Protein AF-0000000085182063 (afdb_homodimer)

pLDDT: mean 90.06, std 9.28, range [55.28, 98.06]

Nearest PDB structures (foldseek):
  7fby-assembly1_A  TM=8.925E-01  e=6.463E-13  Pyrococcus horikoshii OT3
  2zny-assembly2_C  TM=9.114E-01  e=1.861E-12  Pyrococcus horikoshii
  2dbb-assembly1_B  TM=8.633E-01  e=1.748E-11  Pyrococcus horikoshii OT3
  8q90-assembly1_B  TM=9.028E-01  e=7.780E-11  Haloferax mediterranei
  2cfx-assembly1_C  TM=8.831E-01  e=3.924E-11  Bacillus subtilis

Structure (mmCIF, N/CA/C/O backbone):
data_AF-0000000085182063-model_v1
#
loop_
_entity.id
_entity.type
_entity.pdbx_description
1 polymer 'Lrp/AsnC family transcriptional regulator'
#
loop_
_atom_site.group_PDB
_atom_site.id
_atom_site.type_symbol
_atom_site.label_atom_id
_atom_site.label_alt_id
_atom_site.label_comp_id
_atom_site.label_asym_id
_atom_site.label_entity_id
_atom_site.label_seq_id
_atom_site.pdbx_PDB_ins_code
_atom_site.Cartn_x
_atom_site.Cartn_y
_atom_site.Cartn_z
_atom_site.occupancy
_atom_site.B_iso_or_equiv
_atom_site.auth_seq_id
_atom_site.auth_comp_id
_atom_site.auth_asym_id
_atom_site.auth_atom_id
_atom_site.pdbx_PDB_model_num
ATOM 1 N N . MET A 1 1 ? 15.57 16.016 -7.172 1 74 1 MET A N 1
ATOM 2 C CA . MET A 1 1 ? 15.344 16.062 -5.73 1 74 1 MET A CA 1
ATOM 3 C C . MET A 1 1 ? 16.656 15.984 -4.969 1 74 1 MET A C 1
ATOM 5 O O . MET A 1 1 ? 17.469 15.086 -5.203 1 74 1 MET A O 1
ATOM 9 N N . ASP A 1 2 ? 16.906 17.047 -4.277 1 84 2 ASP A N 1
ATOM 10 C CA . ASP A 1 2 ? 18.156 17.094 -3.543 1 84 2 ASP A CA 1
ATOM 11 C C . ASP A 1 2 ? 17.969 16.656 -2.094 1 84 2 ASP A C 1
ATOM 13 O O . ASP A 1 2 ? 16.922 16.125 -1.731 1 84 2 ASP A O 1
ATOM 17 N N . ASP A 1 3 ? 19.078 16.812 -1.261 1 86.25 3 ASP A N 1
ATOM 18 C CA . ASP A 1 3 ? 19.094 16.312 0.112 1 86.25 3 ASP A CA 1
ATOM 19 C C . ASP A 1 3 ? 18.047 17.016 0.964 1 86.25 3 ASP A C 1
ATOM 21 O O . ASP A 1 3 ? 17.406 16.391 1.819 1 86.25 3 ASP A O 1
ATOM 25 N N . LEU A 1 4 ? 17.953 18.25 0.655 1 91 4 LEU A N 1
ATOM 26 C CA . LEU A 1 4 ? 16.969 19 1.425 1 91 4 LEU A CA 1
ATOM 27 C C . LEU A 1 4 ? 15.547 18.5 1.128 1 91 4 LEU A C 1
ATOM 29 O O . LEU A 1 4 ? 14.742 18.328 2.045 1 91 4 LEU A O 1
ATOM 33 N N . ASP A 1 5 ? 15.297 18.375 -0.181 1 88.81 5 ASP A N 1
ATOM 34 C CA . ASP A 1 5 ? 14 17.828 -0.57 1 88.81 5 ASP A CA 1
ATOM 35 C C . ASP A 1 5 ? 13.727 16.5 0.135 1 88.81 5 ASP A C 1
ATOM 37 O O . ASP A 1 5 ? 12.633 16.297 0.658 1 88.81 5 ASP A O 1
ATOM 41 N N . ARG A 1 6 ? 14.719 15.656 0.18 1 82.62 6 ARG A N 1
ATOM 42 C CA . ARG A 1 6 ? 14.57 14.352 0.809 1 82.62 6 ARG A CA 1
ATOM 43 C C . ARG A 1 6 ? 14.32 14.492 2.307 1 82.62 6 ARG A C 1
ATOM 45 O O . ARG A 1 6 ? 13.523 13.75 2.881 1 82.62 6 ARG A O 1
ATOM 52 N N . SER A 1 7 ? 15.008 15.344 2.869 1 87.5 7 SER A N 1
ATOM 53 C CA . SER A 1 7 ? 14.836 15.578 4.297 1 87.5 7 SER A CA 1
ATOM 54 C C . SER A 1 7 ? 13.438 16.094 4.605 1 87.5 7 SER A C 1
ATOM 56 O O . SER A 1 7 ? 12.805 15.656 5.57 1 87.5 7 SER A O 1
ATOM 58 N N . ILE A 1 8 ? 12.977 17.031 3.814 1 90.69 8 ILE A N 1
ATOM 59 C CA . ILE A 1 8 ? 11.641 17.578 3.98 1 90.69 8 ILE A CA 1
ATOM 60 C C . ILE A 1 8 ? 10.609 16.453 3.889 1 90.69 8 ILE A C 1
ATOM 62 O O . ILE A 1 8 ? 9.727 16.344 4.746 1 90.69 8 ILE A O 1
ATOM 66 N N . LEU A 1 9 ? 10.797 15.648 2.939 1 85.62 9 LEU A N 1
ATOM 67 C CA . LEU A 1 9 ? 9.859 14.547 2.736 1 85.62 9 LEU A CA 1
ATOM 68 C C . LEU A 1 9 ? 9.922 13.562 3.9 1 85.62 9 LEU A C 1
ATOM 70 O O . LEU A 1 9 ? 8.898 12.977 4.281 1 85.62 9 LEU A O 1
ATOM 74 N N . GLY A 1 10 ? 11.133 13.32 4.398 1 81.94 10 GLY A N 1
ATOM 75 C CA . GLY A 1 10 ? 11.273 12.469 5.566 1 81.94 10 GLY A CA 1
ATOM 76 C C . GLY A 1 10 ? 10.492 12.961 6.766 1 81.94 10 GLY A C 1
ATOM 77 O O . GLY A 1 10 ? 9.773 12.188 7.402 1 81.94 10 GLY A O 1
ATOM 78 N N . PHE A 1 11 ? 10.562 14.203 7.031 1 86.06 11 PHE A N 1
ATOM 79 C CA . PHE A 1 11 ? 9.836 14.797 8.148 1 86.06 11 PHE A CA 1
ATOM 80 C C . PHE A 1 11 ? 8.336 14.734 7.914 1 86.06 11 PHE A C 1
ATOM 82 O O . PHE A 1 11 ? 7.574 14.367 8.812 1 86.06 11 PHE A O 1
ATOM 89 N N . LEU A 1 12 ? 7.914 15.078 6.703 1 86.94 12 LEU A N 1
ATOM 90 C CA . LEU A 1 12 ? 6.492 15.055 6.387 1 86.94 12 LEU A CA 1
ATOM 91 C C . LEU A 1 12 ? 5.949 13.625 6.418 1 86.94 12 LEU A C 1
ATOM 93 O O . LEU A 1 12 ? 4.781 13.406 6.75 1 86.94 12 LEU A O 1
ATOM 97 N N . GLY A 1 13 ? 6.777 12.695 6.047 1 83.19 13 GLY A N 1
ATOM 98 C CA . GLY A 1 13 ? 6.41 11.289 6.137 1 83.19 13 GLY A CA 1
ATOM 99 C C . GLY A 1 13 ? 6.145 10.836 7.559 1 83.19 13 GLY A C 1
ATOM 100 O O . GLY A 1 13 ? 5.266 10 7.793 1 83.19 13 GLY A O 1
ATOM 101 N N . SER A 1 14 ? 6.848 11.43 8.477 1 80.81 14 SER A N 1
ATOM 102 C CA . SER A 1 14 ? 6.68 11.117 9.891 1 80.81 14 SER A CA 1
ATOM 103 C C . SER A 1 14 ? 5.508 11.891 10.492 1 80.81 14 SER A C 1
ATOM 105 O O . SER A 1 14 ? 4.75 11.352 11.305 1 80.81 14 SER A O 1
ATOM 107 N N . ASP A 1 15 ? 5.418 13.117 10.07 1 86.5 15 ASP A N 1
ATOM 108 C CA . ASP A 1 15 ? 4.32 13.977 10.5 1 86.5 15 ASP A CA 1
ATOM 109 C C . ASP A 1 15 ? 3.99 15.016 9.43 1 86.5 15 ASP A C 1
ATOM 111 O O . ASP A 1 15 ? 4.652 16.047 9.336 1 86.5 15 ASP A O 1
ATOM 115 N N . ALA A 1 16 ? 2.908 14.742 8.797 1 88 16 ALA A N 1
ATOM 116 C CA . ALA A 1 16 ? 2.518 15.625 7.703 1 88 16 ALA A CA 1
ATOM 117 C C . ALA A 1 16 ? 2.014 16.969 8.242 1 88 16 ALA A C 1
ATOM 119 O O . ALA A 1 16 ? 1.866 17.922 7.48 1 88 16 ALA A O 1
ATOM 120 N N . ARG A 1 17 ? 1.792 17.094 9.5 1 87.81 17 ARG A N 1
ATOM 121 C CA . ARG A 1 17 ? 1.219 18.312 10.07 1 87.81 17 ARG A CA 1
ATOM 122 C C . ARG A 1 17 ? 2.309 19.234 10.617 1 87.81 17 ARG A C 1
ATOM 124 O O . ARG A 1 17 ? 2.018 20.312 11.133 1 87.81 17 ARG A O 1
ATOM 131 N N . VAL A 1 18 ? 3.545 18.828 10.492 1 89.5 18 VAL A N 1
ATOM 132 C CA . VAL A 1 18 ? 4.645 19.672 10.938 1 89.5 18 VAL A CA 1
ATOM 133 C C . VAL A 1 18 ? 4.602 21.016 10.203 1 89.5 18 VAL A C 1
ATOM 135 O O . VAL A 1 18 ? 4.359 21.047 8.992 1 89.5 18 VAL A O 1
ATOM 138 N N . SER A 1 19 ? 4.805 22.078 10.922 1 92.06 19 SER A N 1
ATOM 139 C CA . SER A 1 19 ? 4.727 23.406 10.336 1 92.06 19 SER A CA 1
ATOM 140 C C . SER A 1 19 ? 5.996 23.75 9.562 1 92.06 19 SER A C 1
ATOM 142 O O . SER A 1 19 ? 7.055 23.172 9.805 1 92.06 19 SER A O 1
ATOM 144 N N . VAL A 1 20 ? 5.848 24.703 8.695 1 94.31 20 VAL A N 1
ATOM 145 C CA . VAL A 1 20 ? 6.992 25.234 7.961 1 94.31 20 VAL A CA 1
ATOM 146 C C . VAL A 1 20 ? 8.039 25.766 8.945 1 94.31 20 VAL A C 1
ATOM 148 O O . VAL A 1 20 ? 9.234 25.547 8.758 1 94.31 20 VAL A O 1
ATOM 151 N N . ALA A 1 21 ? 7.551 26.438 9.969 1 95.75 21 ALA A N 1
ATOM 152 C CA . ALA A 1 21 ? 8.445 26.984 10.984 1 95.75 21 ALA A CA 1
ATOM 153 C C . ALA A 1 21 ? 9.258 25.891 11.664 1 95.75 21 ALA A C 1
ATOM 155 O O . ALA A 1 21 ? 10.469 26.031 11.852 1 95.75 21 ALA A O 1
ATOM 156 N N . THR A 1 22 ? 8.656 24.844 12.062 1 95.25 22 THR A N 1
ATOM 157 C CA . THR A 1 22 ? 9.32 23.734 12.727 1 95.25 22 THR A CA 1
ATOM 158 C C . THR A 1 22 ? 10.312 23.062 11.789 1 95.25 22 THR A C 1
ATOM 160 O O . THR A 1 22 ? 11.43 22.734 12.195 1 95.25 22 THR A O 1
ATOM 163 N N . LEU A 1 23 ? 9.891 22.797 10.523 1 94.31 23 LEU A N 1
ATOM 164 C CA . LEU A 1 23 ? 10.789 22.203 9.539 1 94.31 23 LEU A CA 1
ATOM 165 C C . LEU A 1 23 ? 12.039 23.062 9.352 1 94.31 23 LEU A C 1
ATOM 167 O O . LEU A 1 23 ? 13.148 22.531 9.305 1 94.31 23 LEU A O 1
ATOM 171 N N . ALA A 1 24 ? 11.789 24.344 9.219 1 96.19 24 ALA A N 1
ATOM 172 C CA . ALA A 1 24 ? 12.898 25.281 9.055 1 96.19 24 ALA A CA 1
ATOM 173 C C . ALA A 1 24 ? 13.883 25.172 10.211 1 96.19 24 ALA A C 1
ATOM 175 O O . ALA A 1 24 ? 15.102 25.109 9.992 1 96.19 24 ALA A O 1
ATOM 176 N N . ARG A 1 25 ? 13.391 25.188 11.391 1 96.25 25 ARG A N 1
ATOM 177 C CA . ARG A 1 25 ? 14.219 25.094 12.586 1 96.25 25 ARG A CA 1
ATOM 178 C C . ARG A 1 25 ? 14.992 23.781 12.625 1 96.25 25 ARG A C 1
ATOM 180 O O . ARG A 1 25 ? 16.203 23.766 12.875 1 96.25 25 ARG A O 1
ATOM 187 N N . ARG A 1 26 ? 14.344 22.688 12.336 1 92.56 26 ARG A N 1
ATOM 188 C CA . ARG A 1 26 ? 14.93 21.359 12.445 1 92.56 26 ARG A CA 1
ATOM 189 C C . ARG A 1 26 ? 15.992 21.141 11.375 1 92.56 26 ARG A C 1
ATOM 191 O O . ARG A 1 26 ? 16.984 20.453 11.609 1 92.56 26 ARG A O 1
ATOM 198 N N . LEU A 1 27 ? 15.773 21.688 10.211 1 94.44 27 LEU A N 1
ATOM 199 C CA . LEU A 1 27 ? 16.672 21.453 9.078 1 94.44 27 LEU A CA 1
ATOM 200 C C . LEU A 1 27 ? 17.688 22.578 8.938 1 94.44 27 LEU A C 1
ATOM 202 O O . LEU A 1 27 ? 18.562 22.531 8.07 1 94.44 27 LEU A O 1
ATOM 206 N N . LYS A 1 28 ? 17.5 23.531 9.789 1 96.19 28 LYS A N 1
ATOM 207 C CA . LYS A 1 28 ? 18.422 24.656 9.836 1 96.19 28 LYS A CA 1
ATOM 208 C C . LYS A 1 28 ? 18.484 25.391 8.5 1 96.19 28 LYS A C 1
ATOM 210 O O . LYS A 1 28 ? 19.562 25.625 7.961 1 96.19 28 LYS A O 1
ATOM 215 N N . VAL A 1 29 ? 17.391 25.703 7.988 1 95.88 29 VAL A N 1
ATOM 216 C CA . VAL A 1 29 ? 17.219 26.469 6.758 1 95.88 29 VAL A CA 1
ATOM 217 C C . VAL A 1 29 ? 16.141 27.531 6.957 1 95.88 29 VAL A C 1
ATOM 219 O O . VAL A 1 29 ? 15.336 27.438 7.887 1 95.88 29 VAL A O 1
ATOM 222 N N . ALA A 1 30 ? 16.219 28.578 6.148 1 97 30 ALA A N 1
ATOM 223 C CA . ALA A 1 30 ? 15.25 29.672 6.258 1 97 30 ALA A CA 1
ATOM 224 C C . ALA A 1 30 ? 13.836 29.172 5.965 1 97 30 ALA A C 1
ATOM 226 O O . ALA A 1 30 ? 13.641 28.281 5.137 1 97 30 ALA A O 1
ATOM 227 N N . ARG A 1 31 ? 12.867 29.812 6.684 1 96.5 31 ARG A N 1
ATOM 228 C CA . ARG A 1 31 ? 11.461 29.484 6.465 1 96.5 31 ARG A CA 1
ATOM 229 C C . ARG A 1 31 ? 11.086 29.656 5 1 96.5 31 ARG A C 1
ATOM 231 O O . ARG A 1 31 ? 10.344 28.844 4.441 1 96.5 31 ARG A O 1
ATOM 238 N N . SER A 1 32 ? 11.617 30.688 4.445 1 96.88 32 SER A N 1
ATOM 239 C CA . SER A 1 32 ? 11.289 30.969 3.051 1 96.88 32 SER A CA 1
ATOM 240 C C . SER A 1 32 ? 11.805 29.875 2.127 1 96.88 32 SER A C 1
ATOM 242 O O . SER A 1 32 ? 11.172 29.562 1.119 1 96.88 32 SER A O 1
ATOM 244 N N . THR A 1 33 ? 12.906 29.375 2.434 1 96.31 33 THR A N 1
ATOM 245 C CA . THR A 1 33 ? 13.477 28.281 1.658 1 96.31 33 THR A CA 1
ATOM 246 C C . THR A 1 33 ? 12.586 27.047 1.729 1 96.31 33 THR A C 1
ATOM 248 O O . THR A 1 33 ? 12.305 26.422 0.707 1 96.31 33 THR A O 1
ATOM 251 N N . ILE A 1 34 ? 12.164 26.672 2.959 1 95.62 34 ILE A N 1
ATOM 252 C CA . ILE A 1 34 ? 11.273 25.531 3.146 1 95.62 34 ILE A CA 1
ATOM 253 C C . ILE A 1 34 ? 9.984 25.75 2.363 1 95.62 34 ILE A C 1
ATOM 255 O O . ILE A 1 34 ? 9.5 24.844 1.688 1 95.62 34 ILE A O 1
ATOM 259 N N . GLN A 1 35 ? 9.477 26.938 2.498 1 96 35 GLN A N 1
ATOM 260 C CA . GLN A 1 35 ? 8.227 27.25 1.805 1 96 35 GLN A CA 1
ATOM 261 C C . GLN A 1 35 ? 8.383 27.078 0.297 1 96 35 GLN A C 1
ATOM 263 O O . GLN A 1 35 ? 7.523 26.469 -0.35 1 96 35 GLN A O 1
ATOM 268 N N . ALA A 1 36 ? 9.398 27.594 -0.214 1 96.25 36 ALA A N 1
ATOM 269 C CA . ALA A 1 36 ? 9.648 27.5 -1.649 1 96.25 36 ALA A CA 1
ATOM 270 C C . ALA A 1 36 ? 9.805 26.047 -2.078 1 96.25 36 ALA A C 1
ATOM 272 O O . ALA A 1 36 ? 9.273 25.625 -3.113 1 96.25 36 ALA A O 1
ATOM 273 N N . ARG A 1 37 ? 10.539 25.344 -1.268 1 95.44 37 ARG A N 1
ATOM 274 C CA . ARG A 1 37 ? 10.758 23.938 -1.591 1 95.44 37 ARG A CA 1
ATOM 275 C C . ARG A 1 37 ? 9.453 23.141 -1.531 1 95.44 37 ARG A C 1
ATOM 277 O O . ARG A 1 37 ? 9.188 22.312 -2.395 1 95.44 37 ARG A O 1
ATOM 284 N N . LEU A 1 38 ? 8.703 23.359 -0.505 1 93.62 38 LEU A N 1
ATOM 285 C CA . LEU A 1 38 ? 7.422 22.688 -0.357 1 93.62 38 LEU A CA 1
ATOM 286 C C . LEU A 1 38 ? 6.508 22.984 -1.544 1 93.62 38 LEU A C 1
ATOM 288 O O . LEU A 1 38 ? 5.898 22.078 -2.107 1 93.62 38 LEU A O 1
ATOM 292 N N . GLU A 1 39 ? 6.457 24.266 -1.856 1 94.81 39 GLU A N 1
ATOM 293 C CA . GLU A 1 39 ? 5.637 24.672 -2.994 1 94.81 39 GLU A CA 1
ATOM 294 C C . GLU A 1 39 ? 6.086 23.969 -4.273 1 94.81 39 GLU A C 1
ATOM 296 O O . GLU A 1 39 ? 5.258 23.516 -5.059 1 94.81 39 GLU A O 1
ATOM 301 N N . ARG A 1 40 ? 7.285 23.922 -4.477 1 94 40 ARG A N 1
ATOM 302 C CA . ARG A 1 40 ? 7.828 23.266 -5.66 1 94 40 ARG A CA 1
ATOM 303 C C . ARG A 1 40 ? 7.492 21.781 -5.66 1 94 40 ARG A C 1
ATOM 305 O O . ARG A 1 40 ? 7.074 21.234 -6.68 1 94 40 ARG A O 1
ATOM 312 N N . LEU A 1 41 ? 7.719 21.141 -4.527 1 91.31 41 LEU A N 1
ATOM 313 C CA . LEU A 1 41 ? 7.438 19.719 -4.406 1 91.31 41 LEU A CA 1
ATOM 314 C C . LEU A 1 41 ? 5.965 19.438 -4.672 1 91.31 41 LEU A C 1
ATOM 316 O O . LEU A 1 41 ? 5.621 18.391 -5.246 1 91.31 41 LEU A O 1
ATOM 320 N N . GLU A 1 42 ? 5.133 20.328 -4.297 1 90.88 42 GLU A N 1
ATOM 321 C CA . GLU A 1 42 ? 3.699 20.188 -4.52 1 90.88 42 GLU A CA 1
ATOM 322 C C . GLU A 1 42 ? 3.336 20.453 -5.977 1 90.88 42 GLU A C 1
ATOM 324 O O . GLU A 1 42 ? 2.605 19.672 -6.594 1 90.88 42 GLU A O 1
ATOM 329 N N . THR A 1 43 ? 3.951 21.5 -6.484 1 91.81 43 THR A N 1
ATOM 330 C CA . THR A 1 43 ? 3.59 21.906 -7.836 1 91.81 43 THR A CA 1
ATOM 331 C C . THR A 1 43 ? 4.156 20.938 -8.867 1 91.81 43 THR A C 1
ATOM 333 O O . THR A 1 43 ? 3.561 20.734 -9.922 1 91.81 43 THR A O 1
ATOM 336 N N . THR A 1 44 ? 5.277 20.375 -8.547 1 87.19 44 THR A N 1
ATOM 337 C CA . THR A 1 44 ? 5.891 19.438 -9.477 1 87.19 44 THR A CA 1
ATOM 338 C C . THR A 1 44 ? 5.277 18.047 -9.328 1 87.19 44 THR A C 1
ATOM 340 O O . THR A 1 44 ? 5.621 17.125 -10.07 1 87.19 44 THR A O 1
ATOM 343 N N . GLY A 1 45 ? 4.457 17.922 -8.328 1 84.94 45 GLY A N 1
ATOM 344 C CA . GLY A 1 45 ? 3.727 16.672 -8.18 1 84.94 45 GLY A CA 1
ATOM 345 C C . GLY A 1 45 ? 4.469 15.633 -7.359 1 84.94 45 GLY A C 1
ATOM 346 O O . GLY A 1 45 ? 4.027 14.484 -7.246 1 84.94 45 GLY A O 1
ATOM 347 N N . VAL A 1 46 ? 5.652 15.992 -6.855 1 81.88 46 VAL A N 1
ATOM 348 C CA . VAL A 1 46 ? 6.359 15.086 -5.949 1 81.88 46 VAL A CA 1
ATOM 349 C C . VAL A 1 46 ? 5.492 14.805 -4.727 1 81.88 46 VAL A C 1
ATOM 351 O O . VAL A 1 46 ? 5.395 13.656 -4.281 1 81.88 46 VAL A O 1
ATOM 354 N N . ILE A 1 47 ? 4.961 15.836 -4.23 1 85.31 47 ILE A N 1
ATOM 355 C CA . ILE A 1 47 ? 3.941 15.719 -3.195 1 85.31 47 ILE A CA 1
ATOM 356 C C . ILE A 1 47 ? 2.553 15.781 -3.828 1 85.31 47 ILE A C 1
ATOM 358 O O . ILE A 1 47 ? 2.174 16.812 -4.398 1 85.31 47 ILE A O 1
ATOM 362 N N . ALA A 1 48 ? 1.85 14.734 -3.773 1 84.44 48 ALA A N 1
ATOM 363 C CA . ALA A 1 48 ? 0.492 14.695 -4.312 1 84.44 48 ALA A CA 1
ATOM 364 C C . ALA A 1 48 ? -0.511 15.258 -3.305 1 84.44 48 ALA A C 1
ATOM 366 O O . ALA A 1 48 ? -1.612 15.664 -3.678 1 84.44 48 ALA A O 1
ATOM 367 N N . GLY A 1 49 ? -0.18 15.156 -2.029 1 86.06 49 GLY A N 1
ATOM 368 C CA . GLY A 1 49 ? -1.035 15.656 -0.964 1 86.06 49 GLY A CA 1
ATOM 369 C C . GLY A 1 49 ? -0.61 15.18 0.413 1 86.06 49 GLY A C 1
ATOM 370 O O . GLY A 1 49 ? 0.5 14.672 0.586 1 86.06 49 GLY A O 1
ATOM 371 N N . TYR A 1 50 ? -1.438 15.477 1.374 1 87 50 TYR A N 1
ATOM 372 C CA . TYR A 1 50 ? -1.269 15.078 2.768 1 87 50 TYR A CA 1
ATOM 373 C C . TYR A 1 50 ? -2.439 14.227 3.236 1 87 50 TYR A C 1
ATOM 375 O O . TYR A 1 50 ? -3.594 14.508 2.904 1 87 50 TYR A O 1
ATOM 383 N N . THR A 1 51 ? -2.092 13.172 3.893 1 86.06 51 THR A N 1
ATOM 384 C CA . THR A 1 51 ? -3.154 12.234 4.238 1 86.06 51 THR A CA 1
ATOM 385 C C . THR A 1 51 ? -2.947 11.68 5.645 1 86.06 51 THR A C 1
ATOM 387 O O . THR A 1 51 ? -1.95 11.984 6.301 1 86.06 51 THR A O 1
ATOM 390 N N . VAL A 1 52 ? -4.031 11 6.121 1 84.62 52 VAL A N 1
ATOM 391 C CA . VAL A 1 52 ? -4.012 10.375 7.441 1 84.62 52 VAL A CA 1
ATOM 392 C C . VAL A 1 52 ? -3.498 8.945 7.332 1 84.62 52 VAL A C 1
ATOM 394 O O . VAL A 1 52 ? -3.814 8.234 6.371 1 84.62 52 VAL A O 1
ATOM 397 N N . LYS A 1 53 ? -2.57 8.547 8.203 1 79.62 53 LYS A N 1
ATOM 398 C CA . LYS A 1 53 ? -2.182 7.152 8.391 1 79.62 53 LYS A CA 1
ATOM 399 C C . LYS A 1 53 ? -3.111 6.449 9.367 1 79.62 53 LYS A C 1
ATOM 401 O O . LYS A 1 53 ? -3.166 6.805 10.547 1 79.62 53 LYS A O 1
ATOM 406 N N . LEU A 1 54 ? -3.869 5.539 8.742 1 74.94 54 LEU A N 1
ATOM 407 C CA . LEU A 1 54 ? -4.777 4.809 9.625 1 74.94 54 LEU A CA 1
ATOM 408 C C . LEU A 1 54 ? -4.031 3.723 10.391 1 74.94 54 LEU A C 1
ATOM 410 O O . LEU A 1 54 ? -3.127 3.084 9.852 1 74.94 54 LEU A O 1
ATOM 414 N N . GLY A 1 55 ? -4.375 3.686 11.641 1 72.12 55 GLY A N 1
ATOM 415 C CA . GLY A 1 55 ? -3.803 2.629 12.461 1 72.12 55 GLY A CA 1
ATOM 416 C C . GLY A 1 55 ? -4.254 1.241 12.039 1 72.12 55 GLY A C 1
ATOM 417 O O . GLY A 1 55 ? -5.18 1.098 11.242 1 72.12 55 GLY A O 1
ATOM 418 N N . GLU A 1 56 ? -3.48 0.336 12.508 1 63.12 56 GLU A N 1
ATOM 419 C CA . GLU A 1 56 ? -3.742 -1.061 12.172 1 63.12 56 GLU A CA 1
ATOM 420 C C . GLU A 1 56 ? -5.203 -1.425 12.43 1 63.12 56 GLU A C 1
ATOM 422 O O . GLU A 1 56 ? -5.824 -2.123 11.633 1 63.12 56 GLU A O 1
ATOM 427 N N . ALA A 1 57 ? -5.633 -0.876 13.539 1 58.66 57 ALA A N 1
ATOM 428 C CA . ALA A 1 57 ? -6.996 -1.226 13.938 1 58.66 57 ALA A CA 1
ATOM 429 C C . ALA A 1 57 ? -8.008 -0.685 12.93 1 58.66 57 ALA A C 1
ATOM 431 O O . ALA A 1 57 ? -9 -1.354 12.617 1 58.66 57 ALA A O 1
ATOM 432 N N . ALA A 1 58 ? -7.797 0.479 12.477 1 58.44 58 ALA A N 1
ATOM 433 C CA . ALA A 1 58 ? -8.703 1.087 11.5 1 58.44 58 ALA A CA 1
ATOM 434 C C . ALA A 1 58 ? -8.547 0.446 10.125 1 58.44 58 ALA A C 1
ATOM 436 O O . ALA A 1 58 ? -9.508 0.361 9.359 1 58.44 58 ALA A O 1
ATOM 437 N N . ARG A 1 59 ? -7.254 0.165 9.828 1 59.09 59 ARG A N 1
ATOM 438 C CA . ARG A 1 59 ? -6.984 -0.609 8.625 1 59.09 59 ARG A CA 1
ATOM 439 C C . ARG A 1 59 ? -7.582 -2.01 8.727 1 59.09 59 ARG A C 1
ATOM 441 O O . ARG A 1 59 ? -7.965 -2.604 7.719 1 59.09 59 ARG A O 1
ATOM 448 N N . GLN A 1 60 ? -7.578 -2.418 9.969 1 57.66 60 GLN A N 1
ATOM 449 C CA . GLN A 1 60 ? -8.039 -3.764 10.297 1 57.66 60 GLN A CA 1
ATOM 450 C C . GLN A 1 60 ? -9.547 -3.889 10.102 1 57.66 60 GLN A C 1
ATOM 452 O O . GLN A 1 60 ? -10.102 -4.988 10.195 1 57.66 60 GLN A O 1
ATOM 457 N N . ALA A 1 61 ? -10.133 -2.672 9.672 1 66.88 61 ALA A N 1
ATOM 458 C CA . ALA A 1 61 ? -11.578 -2.83 9.539 1 66.88 61 ALA A CA 1
ATOM 459 C C . ALA A 1 61 ? -11.945 -3.451 8.195 1 66.88 61 ALA A C 1
ATOM 461 O O . ALA A 1 61 ? -13.086 -3.861 7.98 1 66.88 61 ALA A O 1
ATOM 462 N N . ARG A 1 62 ? -10.961 -3.605 7.387 1 80.12 62 ARG A N 1
ATOM 463 C CA . ARG A 1 62 ? -11.25 -4.227 6.098 1 80.12 62 ARG A CA 1
ATOM 464 C C . ARG A 1 62 ? -10.422 -5.492 5.898 1 80.12 62 ARG A C 1
ATOM 466 O O . ARG A 1 62 ? -9.305 -5.594 6.402 1 80.12 62 ARG A O 1
ATOM 473 N N . ILE A 1 63 ? -11.039 -6.41 5.215 1 87.75 63 ILE A N 1
ATOM 474 C CA . ILE A 1 63 ? -10.336 -7.609 4.773 1 87.75 63 ILE A CA 1
ATOM 475 C C . ILE A 1 63 ? -9.648 -7.344 3.438 1 87.75 63 ILE A C 1
ATOM 477 O O . ILE A 1 63 ? -10.273 -6.84 2.5 1 87.75 63 IL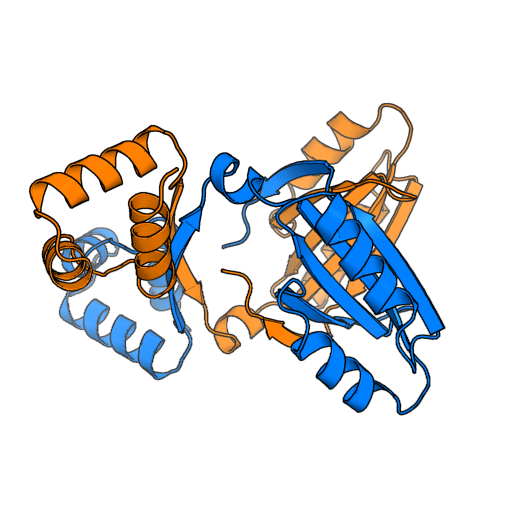E A O 1
ATOM 481 N N . ARG A 1 64 ? -8.336 -7.633 3.43 1 92.38 64 ARG A N 1
ATOM 482 C CA . ARG A 1 64 ? -7.574 -7.352 2.217 1 92.38 64 ARG A CA 1
ATOM 483 C C . ARG A 1 64 ? -7.051 -8.641 1.586 1 92.38 64 ARG A C 1
ATOM 485 O O . ARG A 1 64 ? -6.812 -9.625 2.285 1 92.38 64 ARG A O 1
ATOM 492 N N . ALA A 1 65 ? -6.906 -8.562 0.251 1 95.88 65 ALA A N 1
ATOM 493 C CA . ALA A 1 65 ? -6.332 -9.656 -0.523 1 95.88 65 ALA A CA 1
ATOM 494 C C . ALA A 1 65 ? -5.512 -9.133 -1.697 1 95.88 65 ALA A C 1
ATOM 496 O O . ALA A 1 65 ? -5.797 -8.055 -2.229 1 95.88 65 ALA A O 1
ATOM 497 N N . THR A 1 66 ? -4.461 -9.852 -1.986 1 97.19 66 THR A N 1
ATOM 498 C CA . THR A 1 66 ? -3.76 -9.695 -3.258 1 97.19 66 THR A CA 1
ATOM 499 C C . THR A 1 66 ? -4.258 -10.711 -4.277 1 97.19 66 THR A C 1
ATOM 501 O O . THR A 1 66 ? -4.371 -11.906 -3.969 1 97.19 66 THR A O 1
ATOM 504 N N . VAL A 1 67 ? -4.57 -10.242 -5.473 1 97.81 67 VAL A N 1
ATOM 505 C CA . VAL A 1 67 ? -5.066 -11.141 -6.516 1 97.81 67 VAL A CA 1
ATOM 506 C C . VAL A 1 67 ? -4.086 -11.164 -7.684 1 97.81 67 VAL A C 1
ATOM 508 O O . VAL A 1 67 ? -3.721 -10.117 -8.219 1 97.81 67 VAL A O 1
ATOM 511 N N . LEU A 1 68 ? -3.592 -12.359 -8.023 1 97.56 68 LEU A N 1
ATOM 512 C CA . LEU A 1 68 ? -2.781 -12.617 -9.211 1 97.56 68 LEU A CA 1
ATOM 513 C C . LEU A 1 68 ? -3.66 -12.984 -10.398 1 97.56 68 LEU A C 1
ATOM 515 O O . LEU A 1 68 ? -4.34 -14.016 -10.383 1 97.56 68 LEU A O 1
ATOM 519 N N . LEU A 1 69 ? -3.594 -12.164 -11.445 1 97.88 69 LEU A N 1
ATOM 520 C CA . LEU A 1 69 ? -4.535 -12.328 -12.547 1 97.88 69 LEU A CA 1
ATOM 521 C C . LEU A 1 69 ? -3.799 -12.57 -13.859 1 97.88 69 LEU A C 1
ATOM 523 O O . LEU A 1 69 ? -2.861 -11.844 -14.195 1 97.88 69 LEU A O 1
ATOM 527 N N . THR A 1 70 ? -4.133 -13.641 -14.5 1 98 70 THR A N 1
ATOM 528 C CA . THR A 1 70 ? -3.725 -13.875 -15.883 1 98 70 THR A CA 1
ATOM 529 C C . THR A 1 70 ? -4.883 -13.617 -16.844 1 98 70 THR A C 1
ATOM 531 O O . THR A 1 70 ? -6.016 -14.031 -16.578 1 98 70 THR A O 1
ATOM 534 N N . ILE A 1 71 ? -4.582 -12.898 -17.891 1 97.44 71 ILE A N 1
ATOM 535 C CA . ILE A 1 71 ? -5.66 -12.5 -18.797 1 97.44 71 ILE A CA 1
ATOM 536 C C . ILE A 1 71 ? -5.34 -12.953 -20.219 1 97.44 71 ILE A C 1
ATOM 538 O O . ILE A 1 71 ? -4.195 -13.312 -20.516 1 97.44 71 ILE A O 1
ATOM 542 N N . GLU A 1 72 ? -6.387 -12.977 -21.016 1 96.94 72 GLU A N 1
ATOM 543 C CA . GLU A 1 72 ? -6.23 -13.289 -22.438 1 96.94 72 GLU A CA 1
ATOM 544 C C . GLU A 1 72 ? -5.453 -12.195 -23.156 1 96.94 72 GLU A C 1
ATOM 546 O O . GLU A 1 72 ? -5.516 -11.023 -22.781 1 96.94 72 GLU A O 1
ATOM 551 N N . PRO A 1 73 ? -4.812 -12.711 -24.266 1 91.38 73 PRO A N 1
ATOM 552 C CA . PRO A 1 73 ? -4.145 -11.688 -25.062 1 91.38 73 PRO A CA 1
ATOM 553 C C . PRO A 1 73 ? -5.102 -10.602 -25.562 1 91.38 73 PRO A C 1
ATOM 555 O O . PRO A 1 73 ? -6.254 -10.898 -25.891 1 91.38 73 PRO A O 1
ATOM 558 N N . ARG A 1 74 ? -4.863 -9.383 -25.516 1 91.25 74 ARG A N 1
ATOM 559 C CA . ARG A 1 74 ? -5.586 -8.227 -26.047 1 91.25 74 ARG A CA 1
ATOM 560 C C . ARG A 1 74 ? -6.77 -7.871 -25.141 1 91.25 74 ARG A C 1
ATOM 562 O O . ARG A 1 74 ? -7.625 -7.07 -25.531 1 91.25 74 ARG A O 1
ATOM 569 N N . ALA A 1 75 ? -6.855 -8.516 -24.016 1 95.5 75 ALA A N 1
ATOM 570 C CA . ALA A 1 75 ? -8 -8.25 -23.141 1 95.5 75 ALA A CA 1
ATOM 571 C C . ALA A 1 75 ? -7.664 -7.18 -22.109 1 95.5 75 ALA A C 1
ATOM 573 O O . ALA A 1 75 ? -8.508 -6.816 -21.281 1 95.5 75 ALA A O 1
ATOM 574 N N . GLN A 1 76 ? -6.516 -6.711 -22.094 1 95.69 76 GLN A N 1
ATOM 575 C CA . GLN A 1 76 ? -6.016 -5.871 -21.016 1 95.69 76 GLN A CA 1
ATOM 576 C C . GLN A 1 76 ? -6.918 -4.66 -20.797 1 95.69 76 GLN A C 1
ATOM 578 O O . GLN A 1 76 ? -7.348 -4.395 -19.672 1 95.69 76 GLN A O 1
ATOM 583 N N . ALA A 1 77 ? -7.219 -3.975 -21.859 1 95.5 77 ALA A N 1
ATOM 584 C CA . ALA A 1 77 ? -7.996 -2.744 -21.75 1 95.5 77 ALA A CA 1
ATOM 585 C C . ALA A 1 77 ? -9.383 -3.027 -21.188 1 95.5 77 ALA A C 1
ATOM 587 O O . ALA A 1 77 ? -9.852 -2.32 -20.281 1 95.5 77 ALA A O 1
ATOM 588 N N . ASN A 1 78 ? -10.008 -4.016 -21.672 1 96.44 78 ASN A N 1
ATOM 589 C CA . ASN A 1 78 ? -11.352 -4.375 -21.234 1 96.44 78 ASN A CA 1
ATOM 590 C C . ASN A 1 78 ? -11.352 -4.832 -19.781 1 96.44 78 ASN A C 1
ATOM 592 O O . ASN A 1 78 ? -12.219 -4.426 -19 1 96.44 78 ASN A O 1
ATOM 596 N N . VAL A 1 79 ? -10.453 -5.633 -19.422 1 97.5 79 VAL A N 1
ATOM 597 C CA . VAL A 1 79 ? -10.352 -6.137 -18.062 1 97.5 79 VAL A CA 1
ATOM 598 C C . VAL A 1 79 ? -10.078 -4.98 -17.0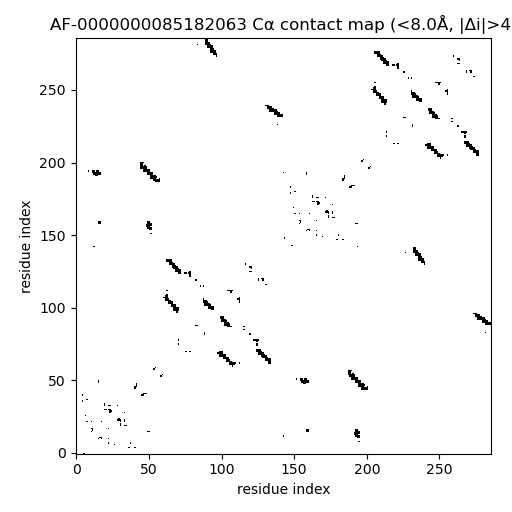94 1 97.5 79 VAL A C 1
ATOM 600 O O . VAL A 1 79 ? -10.711 -4.879 -16.047 1 97.5 79 VAL A O 1
ATOM 603 N N . LEU A 1 80 ? -9.18 -4.102 -17.484 1 96.62 80 LEU A N 1
ATOM 604 C CA . LEU A 1 80 ? -8.836 -2.963 -16.641 1 96.62 80 LEU A CA 1
ATOM 605 C C . LEU A 1 80 ? -10.055 -2.072 -16.422 1 96.62 80 LEU A C 1
ATOM 607 O O . LEU A 1 80 ? -10.281 -1.601 -15.305 1 96.62 80 LEU A O 1
ATOM 611 N N . SER A 1 81 ? -10.797 -1.845 -17.453 1 96.19 81 SER A N 1
ATOM 612 C CA . SER A 1 81 ? -11.992 -1.022 -17.344 1 96.19 81 SER A CA 1
ATOM 613 C C . SER A 1 81 ? -12.992 -1.625 -16.359 1 96.19 81 SER A C 1
ATOM 615 O O . SER A 1 81 ? -13.586 -0.907 -15.555 1 96.19 81 SER A O 1
ATOM 617 N N . ARG A 1 82 ? -13.203 -2.869 -16.422 1 96.12 82 ARG A N 1
ATOM 618 C CA . ARG A 1 82 ? -14.141 -3.555 -15.531 1 96.12 82 ARG A CA 1
ATOM 619 C C . ARG A 1 82 ? -13.625 -3.555 -14.094 1 96.12 82 ARG A C 1
ATOM 621 O O . ARG A 1 82 ? -14.406 -3.412 -13.156 1 96.12 82 ARG A O 1
ATOM 628 N N . LEU A 1 83 ? -12.312 -3.74 -13.938 1 96.38 83 LEU A N 1
ATOM 629 C CA . LEU A 1 83 ? -11.719 -3.695 -12.609 1 96.38 83 LEU A CA 1
ATOM 630 C C . LEU A 1 83 ? -11.898 -2.316 -11.984 1 96.38 83 LEU A C 1
ATOM 632 O O . LEU A 1 83 ? -12.148 -2.205 -10.781 1 96.38 83 LEU A O 1
ATOM 636 N N . LYS A 1 84 ? -11.789 -1.322 -12.82 1 92 84 LYS A N 1
ATOM 637 C CA . LYS A 1 84 ? -11.938 0.051 -12.344 1 92 84 LYS A CA 1
ATOM 638 C C . LYS A 1 84 ? -13.352 0.301 -11.82 1 92 84 LYS A C 1
ATOM 640 O O . LYS A 1 84 ? -13.555 1.141 -10.945 1 92 84 LYS A O 1
ATOM 645 N N . ALA A 1 85 ? -14.258 -0.435 -12.258 1 91.38 85 ALA A N 1
ATOM 646 C CA . ALA A 1 85 ? -15.664 -0.263 -11.883 1 91.38 85 ALA A CA 1
ATOM 647 C C . ALA A 1 85 ? -15.969 -0.96 -10.555 1 91.38 85 ALA A C 1
ATOM 649 O O . ALA A 1 85 ? -17.047 -0.772 -9.984 1 91.38 85 ALA A O 1
ATOM 650 N N . ILE A 1 86 ? -15.102 -1.766 -10.062 1 92.94 86 ILE A N 1
ATOM 651 C CA . ILE A 1 86 ? -15.258 -2.459 -8.789 1 92.94 86 ILE A CA 1
ATOM 652 C C . ILE A 1 86 ? -14.609 -1.64 -7.672 1 92.94 86 ILE A C 1
ATOM 654 O O . ILE A 1 86 ? -13.383 -1.599 -7.555 1 92.94 86 ILE A O 1
ATOM 658 N N . PRO A 1 87 ? -15.352 -1.087 -6.812 1 89.38 87 PRO A N 1
ATOM 659 C CA . PRO A 1 87 ? -14.812 -0.175 -5.805 1 89.38 87 PRO A CA 1
ATOM 660 C C . PRO A 1 87 ? -13.836 -0.862 -4.852 1 89.38 87 PRO A C 1
ATOM 662 O O . PRO A 1 87 ? -12.922 -0.22 -4.328 1 89.38 87 PRO A O 1
ATOM 665 N N . GLU A 1 88 ? -13.984 -2.1 -4.676 1 90.5 88 GLU A N 1
ATOM 666 C CA . GLU A 1 88 ? -13.148 -2.842 -3.734 1 90.5 88 GLU A CA 1
ATOM 667 C C . GLU A 1 88 ? -11.742 -3.051 -4.289 1 90.5 88 GLU A C 1
ATOM 669 O O . GLU A 1 88 ? -10.82 -3.383 -3.543 1 90.5 88 GLU A O 1
ATOM 674 N N . VAL A 1 89 ? -11.617 -2.934 -5.625 1 94.44 89 VAL A N 1
ATOM 675 C CA . VAL A 1 89 ? -10.281 -2.986 -6.207 1 94.44 89 VAL A CA 1
ATOM 676 C C . VAL A 1 89 ? -9.57 -1.651 -5.992 1 94.44 89 VAL A C 1
ATOM 678 O O . VAL A 1 89 ? -9.914 -0.65 -6.625 1 94.44 89 VAL A O 1
ATOM 681 N N . GLU A 1 90 ? -8.492 -1.701 -5.195 1 88.81 90 GLU A N 1
ATOM 682 C CA . GLU A 1 90 ? -7.871 -0.449 -4.77 1 88.81 90 GLU A CA 1
ATOM 683 C C . GLU A 1 90 ? -6.688 -0.092 -5.66 1 88.81 90 GLU A C 1
ATOM 685 O O . GLU A 1 90 ? -6.375 1.086 -5.852 1 88.81 90 GLU A O 1
ATOM 690 N N . ARG A 1 91 ? -6.012 -1.118 -6.121 1 92.56 91 ARG A N 1
ATOM 691 C CA . ARG A 1 91 ? -4.789 -0.904 -6.891 1 92.56 91 ARG A CA 1
ATOM 692 C C . ARG A 1 91 ? -4.582 -2.02 -7.91 1 92.56 91 ARG A C 1
ATOM 694 O O . ARG A 1 91 ? -4.859 -3.188 -7.625 1 92.56 91 ARG A O 1
ATOM 701 N N . VAL A 1 92 ? -4.113 -1.648 -9.094 1 94.88 92 VAL A N 1
ATOM 702 C CA . VAL A 1 92 ? -3.76 -2.607 -10.133 1 94.88 92 VAL A CA 1
ATOM 703 C C . VAL A 1 92 ? -2.377 -2.281 -10.695 1 94.88 92 VAL A C 1
ATOM 705 O O . VAL A 1 92 ? -2.123 -1.15 -11.117 1 94.88 92 VAL A O 1
ATOM 708 N N . HIS A 1 93 ? -1.554 -3.273 -10.664 1 95.12 93 HIS A N 1
ATOM 709 C CA . HIS A 1 93 ? -0.246 -3.199 -11.305 1 95.12 93 HIS A CA 1
ATOM 710 C C . HIS A 1 93 ? -0.139 -4.199 -12.453 1 95.12 93 HIS A C 1
ATOM 712 O O . HIS A 1 93 ? -0.67 -5.309 -12.367 1 95.12 93 HIS A O 1
ATOM 718 N N . THR A 1 94 ? 0.592 -3.752 -13.508 1 95.62 94 THR A N 1
ATOM 719 C CA . THR A 1 94 ? 1.155 -4.754 -14.406 1 95.62 94 THR A CA 1
ATOM 720 C C . THR A 1 94 ? 2.48 -5.281 -13.867 1 95.62 94 THR A C 1
ATOM 722 O O . THR A 1 94 ? 3.203 -4.566 -13.172 1 95.62 94 THR A O 1
ATOM 725 N N . THR A 1 95 ? 2.74 -6.457 -14.133 1 95.19 95 THR A N 1
ATOM 726 C CA . THR A 1 95 ? 3.922 -7.07 -13.539 1 95.19 95 THR A CA 1
ATOM 727 C C . THR A 1 95 ? 4.785 -7.738 -14.609 1 95.19 95 THR A C 1
ATOM 729 O O . THR A 1 95 ? 4.316 -7.992 -15.719 1 95.19 95 THR A O 1
ATOM 732 N N . SER A 1 96 ? 6.07 -7.875 -14.047 1 87.5 96 SER A N 1
ATOM 733 C CA . SER A 1 96 ? 6.953 -8.781 -14.773 1 87.5 96 SER A CA 1
ATOM 734 C C . SER A 1 96 ? 6.781 -10.219 -14.305 1 87.5 96 SER A C 1
ATOM 736 O O . SER A 1 96 ? 6.367 -10.469 -13.172 1 87.5 96 SER A O 1
ATOM 738 N N . GLY A 1 97 ? 6.57 -11.125 -15.141 1 83.19 97 GLY A N 1
ATOM 739 C CA . GLY A 1 97 ? 6.461 -12.508 -14.703 1 83.19 97 GLY A CA 1
ATOM 740 C C . GLY A 1 97 ? 5.32 -13.258 -15.367 1 83.19 97 GLY A C 1
ATOM 741 O O . GLY A 1 97 ? 4.941 -12.945 -16.5 1 83.19 97 GLY A O 1
ATOM 742 N N . ARG A 1 98 ? 4.758 -14.18 -14.414 1 90.06 98 ARG A N 1
ATOM 743 C CA . ARG A 1 98 ? 3.811 -15.125 -15 1 90.06 98 ARG A CA 1
ATOM 744 C C . ARG A 1 98 ? 2.4 -14.547 -15.023 1 90.06 98 ARG A C 1
ATOM 746 O O . ARG A 1 98 ? 1.515 -15.086 -15.688 1 90.06 98 ARG A O 1
ATOM 753 N N . VAL A 1 99 ? 2.164 -13.516 -14.18 1 95.06 99 VAL A N 1
ATOM 754 C CA . VAL A 1 99 ? 0.82 -12.953 -14.141 1 95.06 99 VAL A CA 1
ATOM 755 C C . VAL A 1 99 ? 0.818 -11.578 -14.82 1 95.06 99 VAL A C 1
ATOM 757 O O . VAL A 1 99 ? 1.848 -10.906 -14.859 1 95.06 99 VAL A O 1
ATOM 760 N N . ASP A 1 100 ? -0.342 -11.203 -15.305 1 96.25 100 ASP A N 1
ATOM 761 C CA . ASP A 1 100 ? -0.485 -9.961 -16.047 1 96.25 100 ASP A CA 1
ATOM 762 C C . ASP A 1 100 ? -0.799 -8.789 -15.117 1 96.25 100 ASP A C 1
ATOM 764 O O . ASP A 1 100 ? -0.269 -7.691 -15.289 1 96.25 100 ASP A O 1
ATOM 768 N N . PHE A 1 101 ? -1.704 -9.031 -14.203 1 97.56 101 PHE A N 1
ATOM 769 C CA . PHE A 1 101 ? -2.105 -8 -13.258 1 97.56 101 PHE A CA 1
ATOM 770 C C . PHE A 1 101 ? -1.935 -8.484 -11.82 1 97.56 101 PHE A C 1
ATOM 772 O O . PHE A 1 101 ? -2.236 -9.633 -11.508 1 97.56 101 PHE A O 1
ATOM 779 N N . LEU A 1 102 ? -1.494 -7.598 -11.016 1 97.88 102 LEU A N 1
ATOM 780 C CA . LEU A 1 102 ? -1.527 -7.734 -9.562 1 97.88 102 LEU A CA 1
ATOM 781 C C . LEU A 1 102 ? -2.502 -6.738 -8.945 1 97.88 102 LEU A C 1
ATOM 783 O O . LEU A 1 102 ? -2.336 -5.527 -9.094 1 97.88 102 LEU A O 1
ATOM 787 N N . LEU A 1 103 ? -3.527 -7.246 -8.281 1 97.88 103 LEU A N 1
ATOM 788 C CA . LEU A 1 103 ? -4.566 -6.402 -7.699 1 97.88 103 LEU A CA 1
ATOM 789 C C . LEU A 1 103 ? -4.441 -6.359 -6.18 1 97.88 103 LEU A C 1
ATOM 791 O O . LEU A 1 103 ? -4.184 -7.383 -5.543 1 97.88 103 LEU A O 1
ATOM 795 N N . GLN A 1 104 ? -4.613 -5.254 -5.66 1 96.19 104 GLN A N 1
ATOM 796 C CA . GLN A 1 104 ? -4.953 -5.121 -4.246 1 96.19 104 GLN A CA 1
ATOM 797 C C . GLN A 1 104 ? -6.445 -4.875 -4.059 1 96.19 104 GLN A C 1
ATOM 799 O O . GLN A 1 104 ? -7.004 -3.932 -4.625 1 96.19 104 GLN A O 1
ATOM 804 N N . VAL A 1 105 ? -7.105 -5.75 -3.25 1 95.44 105 VAL A N 1
ATOM 805 C CA . VAL A 1 105 ? -8.539 -5.691 -3.012 1 95.44 105 VAL A CA 1
ATOM 806 C C . VAL A 1 105 ? -8.812 -5.52 -1.519 1 95.44 105 VAL A C 1
ATOM 808 O O . VAL A 1 105 ? -8.164 -6.164 -0.687 1 95.44 105 VAL A O 1
ATOM 811 N N . ALA A 1 106 ? -9.742 -4.699 -1.167 1 92.06 106 ALA A N 1
ATOM 812 C CA . ALA A 1 106 ? -10.164 -4.496 0.216 1 92.06 106 ALA A CA 1
ATOM 813 C C . ALA A 1 106 ? -11.688 -4.469 0.323 1 92.06 106 ALA A C 1
ATOM 815 O O . ALA A 1 106 ? -12.359 -3.816 -0.477 1 92.06 106 ALA A O 1
ATOM 816 N N . ALA A 1 107 ? -12.203 -5.246 1.267 1 90 107 ALA A N 1
ATOM 817 C CA . ALA A 1 107 ? -13.648 -5.344 1.475 1 90 107 ALA A CA 1
ATOM 818 C C . ALA A 1 107 ? -14 -5.258 2.957 1 90 107 ALA A C 1
ATOM 820 O O . ALA A 1 107 ? -13.188 -5.621 3.814 1 90 107 ALA A O 1
ATOM 821 N N . PRO A 1 108 ? -15.18 -4.859 3.277 1 84.06 108 PRO A N 1
ATOM 822 C CA . PRO A 1 108 ? -15.57 -4.676 4.676 1 84.06 108 PRO A CA 1
ATOM 823 C C . PRO A 1 108 ? -15.945 -5.988 5.363 1 84.06 108 PRO A C 1
ATOM 825 O O . PRO A 1 108 ? -16.109 -6.023 6.586 1 84.06 108 PRO A O 1
ATOM 828 N N . SER A 1 109 ? -16.156 -7.059 4.582 1 87.94 109 SER A N 1
ATOM 829 C CA . SER A 1 109 ? -16.5 -8.367 5.125 1 87.94 109 SER A CA 1
ATOM 830 C C . SER A 1 109 ? -16.047 -9.492 4.211 1 87.94 109 SER A C 1
ATOM 832 O O . SER A 1 109 ? -15.727 -9.258 3.043 1 87.94 109 SER A O 1
ATOM 834 N N . THR A 1 110 ? -16 -10.648 4.887 1 92.56 110 THR A N 1
ATOM 835 C CA . THR A 1 110 ? -15.594 -11.805 4.105 1 92.56 110 THR A CA 1
ATOM 836 C C . THR A 1 110 ? -16.609 -12.102 2.998 1 92.56 110 THR A C 1
ATOM 838 O O . THR A 1 110 ? -16.234 -12.539 1.908 1 92.56 110 THR A O 1
ATOM 841 N N . THR A 1 111 ? -17.812 -11.82 3.289 1 94.75 111 THR A N 1
ATOM 842 C CA . THR A 1 111 ? -18.859 -12.047 2.303 1 94.75 111 THR A CA 1
ATOM 843 C C . THR A 1 111 ? -18.672 -11.141 1.093 1 94.75 111 THR A C 1
ATOM 845 O O . THR A 1 111 ? -18.719 -11.594 -0.05 1 94.75 111 THR A O 1
ATOM 848 N N . VAL A 1 112 ? -18.469 -9.938 1.358 1 92.25 112 VAL A N 1
ATOM 849 C CA . VAL A 1 112 ? -18.281 -8.984 0.272 1 92.25 112 VAL A CA 1
ATOM 850 C C . VAL A 1 112 ? -17.016 -9.344 -0.507 1 92.25 112 VAL A C 1
ATOM 852 O O . VAL A 1 112 ? -17.016 -9.328 -1.74 1 92.25 112 VAL A O 1
ATOM 855 N N . LEU A 1 113 ? -15.945 -9.68 0.201 1 95.44 113 LEU A N 1
ATOM 856 C CA . LEU A 1 113 ? -14.703 -10.062 -0.455 1 95.44 113 LEU A CA 1
ATOM 857 C C . LEU A 1 113 ? -14.914 -11.266 -1.365 1 95.44 113 LEU A C 1
ATOM 859 O O . LEU A 1 113 ? -14.461 -11.273 -2.51 1 95.44 113 LEU A O 1
ATOM 863 N N . ASP A 1 114 ? -15.617 -12.25 -0.786 1 96.25 114 ASP A N 1
ATOM 864 C CA . ASP A 1 114 ? -15.906 -13.445 -1.567 1 96.25 114 ASP A CA 1
ATOM 865 C C . ASP A 1 114 ? -16.625 -13.094 -2.863 1 96.25 114 ASP A C 1
ATOM 867 O O . ASP A 1 114 ? -16.281 -13.602 -3.932 1 96.25 114 ASP A O 1
ATOM 871 N N . GLY A 1 115 ? -17.594 -12.25 -2.818 1 97.19 115 GLY A N 1
ATOM 872 C CA . GLY A 1 115 ? -18.312 -11.797 -3.994 1 97.19 115 GLY A CA 1
ATOM 873 C C . GLY A 1 115 ? -17.438 -11.094 -5.008 1 97.19 115 GLY A C 1
ATOM 874 O O . GLY A 1 115 ? -17.547 -11.336 -6.211 1 97.19 115 GLY A O 1
ATOM 875 N N . VAL A 1 116 ? -16.578 -10.258 -4.547 1 97.12 116 VAL A N 1
ATOM 876 C CA . VAL A 1 116 ? -15.672 -9.508 -5.406 1 97.12 116 VAL A CA 1
ATOM 877 C C . VAL A 1 116 ? -14.711 -10.469 -6.113 1 97.12 116 VAL A C 1
ATOM 879 O O . VAL A 1 116 ? -14.484 -10.352 -7.316 1 97.12 116 VAL A O 1
ATOM 882 N N . LEU A 1 117 ? -14.156 -11.414 -5.344 1 97.5 117 LEU A N 1
ATOM 883 C CA . LEU A 1 117 ? -13.219 -12.375 -5.914 1 97.5 117 LEU A CA 1
ATOM 884 C C . LEU A 1 117 ? -13.898 -13.242 -6.969 1 97.5 117 LEU A C 1
ATOM 886 O O . LEU A 1 117 ? -13.297 -13.555 -8 1 97.5 117 LEU A O 1
ATOM 890 N N . ASP A 1 118 ? -15.109 -13.625 -6.691 1 97.38 118 ASP A N 1
ATOM 891 C CA . ASP A 1 118 ? -15.883 -14.375 -7.68 1 97.38 118 ASP A CA 1
ATOM 892 C C . ASP A 1 118 ? -16.078 -13.555 -8.953 1 97.38 118 ASP A C 1
ATOM 894 O O . ASP A 1 118 ? -15.914 -14.062 -10.062 1 97.38 118 ASP A O 1
ATOM 898 N N . GLN A 1 119 ? -16.438 -12.359 -8.781 1 97.5 119 GLN A N 1
ATOM 899 C CA . GLN A 1 119 ? -16.656 -11.453 -9.906 1 97.5 119 GLN A CA 1
ATOM 900 C C . GLN A 1 119 ? -15.391 -11.336 -10.758 1 97.5 119 GLN A C 1
ATOM 902 O O . GLN A 1 119 ? -15.461 -11.391 -11.984 1 97.5 119 GLN A O 1
ATOM 907 N N . ILE A 1 120 ? -14.289 -11.18 -10.133 1 97.88 120 ILE A N 1
ATOM 908 C CA . ILE A 1 120 ? -13.016 -11.047 -10.828 1 97.88 120 ILE A CA 1
ATOM 909 C C . ILE A 1 120 ? -12.688 -12.344 -11.555 1 97.88 120 ILE A C 1
ATOM 911 O O . ILE A 1 120 ? -12.305 -12.328 -12.734 1 97.88 120 ILE A O 1
ATOM 915 N N . GLY A 1 121 ? -12.844 -13.445 -10.859 1 97.31 121 GLY A N 1
ATOM 916 C CA . GLY A 1 121 ? -12.516 -14.742 -11.438 1 97.31 121 GLY A CA 1
ATOM 917 C C . GLY A 1 121 ? -13.375 -15.094 -12.641 1 97.31 121 GLY A C 1
ATOM 918 O O . GLY A 1 121 ? -12.922 -15.797 -13.539 1 97.31 121 GLY A O 1
ATOM 919 N N . GLU A 1 122 ? -14.539 -14.57 -12.672 1 97.12 122 GLU A N 1
ATOM 920 C CA . GLU A 1 122 ? -15.484 -14.93 -13.727 1 97.12 122 GLU A CA 1
ATOM 921 C C . GLU A 1 122 ? -15.5 -13.875 -14.828 1 97.12 122 GLU A C 1
ATOM 923 O O . GLU A 1 122 ? -16.219 -14.016 -15.812 1 97.12 122 GLU A O 1
ATOM 928 N N . MET A 1 123 ? -14.734 -12.969 -14.695 1 97.19 123 MET A N 1
ATOM 929 C CA . MET A 1 123 ? -14.727 -11.852 -15.633 1 97.19 123 MET A CA 1
ATOM 930 C C . MET A 1 123 ? -14.25 -12.297 -17.016 1 97.19 123 MET A C 1
ATOM 932 O O . MET A 1 123 ? -13.281 -13.039 -17.125 1 97.19 123 MET A O 1
ATOM 936 N N . THR A 1 124 ? -14.953 -11.836 -18.078 1 97 124 THR A N 1
ATOM 937 C CA . THR A 1 124 ? -14.539 -12.133 -19.438 1 97 124 THR A CA 1
ATOM 938 C C . THR A 1 124 ? -13.109 -11.641 -19.688 1 97 124 THR A C 1
ATOM 940 O O . THR A 1 124 ? -12.766 -10.508 -19.344 1 97 124 THR A O 1
ATOM 943 N N . GLY A 1 125 ? -12.305 -12.523 -20.281 1 97.56 125 GLY A N 1
ATOM 944 C CA . GLY A 1 125 ? -10.93 -12.148 -20.594 1 97.56 125 GLY A CA 1
ATOM 945 C C . GLY A 1 125 ? -9.945 -12.617 -19.531 1 97.56 125 GLY A C 1
ATOM 946 O O . GLY A 1 125 ? -8.727 -12.562 -19.75 1 97.56 125 GLY A O 1
ATOM 947 N N . VAL A 1 126 ? -10.469 -13.039 -18.406 1 97.75 126 VAL A N 1
ATOM 948 C CA . VAL A 1 126 ? -9.617 -13.586 -17.359 1 97.75 126 VAL A CA 1
ATOM 949 C C . VAL A 1 126 ? -9.367 -15.07 -17.609 1 97.75 126 VAL A C 1
ATOM 951 O O . VAL A 1 126 ? -10.312 -15.844 -17.781 1 97.75 126 VAL A O 1
ATOM 954 N N . LYS A 1 127 ? -8.102 -15.43 -17.609 1 97.62 127 LYS A N 1
ATOM 955 C CA . LYS A 1 127 ? -7.695 -16.812 -17.812 1 97.62 127 LYS A CA 1
ATOM 956 C C . LYS A 1 127 ? -7.496 -17.531 -16.469 1 97.62 127 LYS A C 1
ATOM 958 O O . LYS A 1 127 ? -7.777 -18.719 -16.359 1 97.62 127 LYS A O 1
ATOM 963 N N . GLY A 1 128 ? -6.992 -16.844 -15.539 1 97.19 128 GLY A N 1
ATOM 964 C CA . GLY A 1 128 ? -6.719 -17.406 -14.227 1 97.19 128 GLY A CA 1
ATOM 965 C C . GLY A 1 128 ? -6.645 -16.359 -13.133 1 97.19 128 GLY A C 1
ATOM 966 O O . GLY A 1 128 ? -6.234 -15.227 -13.383 1 97.19 128 GLY A O 1
ATOM 967 N N . SER A 1 129 ? -7.059 -16.812 -11.984 1 96.44 129 SER A N 1
ATOM 968 C CA . SER A 1 129 ? -7.051 -15.922 -10.82 1 96.44 129 SER A CA 1
ATOM 969 C C . SER A 1 129 ? -6.664 -16.672 -9.555 1 96.44 129 SER A C 1
ATOM 971 O O . SER A 1 129 ? -7.16 -17.781 -9.305 1 96.44 129 SER A O 1
ATOM 973 N N . GLU A 1 130 ? -5.727 -16.141 -8.859 1 96.5 130 GLU A N 1
ATOM 974 C CA . GLU A 1 130 ? -5.355 -16.609 -7.535 1 96.5 130 GLU A CA 1
ATOM 975 C C . GLU A 1 130 ? -5.457 -15.5 -6.496 1 96.5 130 GLU A C 1
ATOM 977 O O . GLU A 1 130 ? -4.918 -14.406 -6.695 1 96.5 130 GLU A O 1
ATOM 982 N N . SER A 1 131 ? -6.184 -15.789 -5.426 1 95.75 131 SER A N 1
ATOM 983 C CA . SER A 1 131 ? -6.352 -14.789 -4.375 1 95.75 131 SER A CA 1
ATOM 984 C C . SER A 1 131 ? -5.598 -15.18 -3.107 1 95.75 131 SER A C 1
ATOM 986 O O . SER A 1 131 ? -5.695 -16.328 -2.652 1 95.75 131 SER A O 1
ATOM 988 N N . LEU A 1 132 ? -4.859 -14.273 -2.596 1 96.5 132 LEU A N 1
ATOM 989 C CA . LEU A 1 132 ? -4.148 -14.422 -1.331 1 96.5 132 LEU A CA 1
ATOM 990 C C . LEU A 1 132 ? -4.695 -13.461 -0.284 1 96.5 132 LEU A C 1
ATOM 992 O O . LEU A 1 132 ? -4.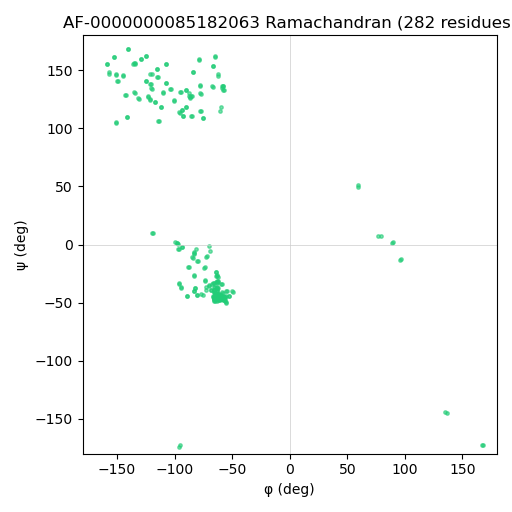457 -12.25 -0.359 1 96.5 132 LEU A O 1
ATOM 996 N N . ILE A 1 133 ? -5.438 -14.039 0.672 1 95.56 133 ILE A N 1
ATOM 997 C CA . ILE A 1 133 ? -6.031 -13.203 1.708 1 95.56 133 ILE A CA 1
ATOM 998 C C . ILE A 1 133 ? -4.969 -12.82 2.734 1 95.56 133 ILE A C 1
ATOM 1000 O O . ILE A 1 133 ? -4.176 -13.664 3.16 1 95.56 133 ILE A O 1
ATOM 1004 N N . HIS A 1 134 ? -4.91 -11.516 3.008 1 94.62 134 HIS A N 1
ATOM 1005 C CA . HIS A 1 134 ? -3.992 -11.062 4.043 1 94.62 134 HIS A CA 1
ATOM 1006 C C . HIS A 1 134 ? -4.527 -11.375 5.434 1 94.62 134 HIS A C 1
ATOM 1008 O O . HIS A 1 134 ? -5.496 -10.766 5.887 1 94.62 134 HIS A O 1
ATOM 1014 N N . LEU A 1 135 ? -3.908 -12.305 6.074 1 91.19 135 LEU A N 1
ATOM 1015 C CA . LEU A 1 135 ? -4.379 -12.727 7.391 1 91.19 135 LEU A CA 1
ATOM 1016 C C . LEU A 1 135 ? -3.896 -11.758 8.469 1 91.19 135 LEU A C 1
ATOM 1018 O O . LEU A 1 135 ? -4.648 -11.422 9.383 1 91.19 135 LEU A O 1
ATOM 1022 N N . SER A 1 136 ? -2.678 -11.406 8.352 1 88.88 136 SER A N 1
ATOM 1023 C CA . SER A 1 136 ? -2.094 -10.445 9.289 1 88.88 136 SER A CA 1
ATOM 1024 C C . SER A 1 136 ? -0.976 -9.648 8.625 1 88.88 136 SER A C 1
ATOM 1026 O O . SER A 1 136 ? -0.355 -10.109 7.668 1 88.88 136 SER A O 1
ATOM 1028 N N . THR A 1 137 ? -0.894 -8.375 9.078 1 87.31 137 THR A N 1
ATOM 1029 C CA . THR A 1 137 ? 0.264 -7.559 8.727 1 87.31 137 THR A CA 1
ATOM 1030 C C . THR A 1 137 ? 1.337 -7.645 9.805 1 87.31 137 THR A C 1
ATOM 1032 O O . THR A 1 137 ? 1.118 -7.215 10.938 1 87.31 137 THR A O 1
ATOM 1035 N N . LYS A 1 138 ? 2.494 -8.211 9.406 1 87.19 138 LYS A N 1
ATOM 1036 C CA . LYS A 1 138 ? 3.539 -8.453 10.398 1 87.19 138 LYS A CA 1
ATOM 1037 C C . LYS A 1 138 ? 4.352 -7.188 10.656 1 87.19 138 LYS A C 1
ATOM 1039 O O . LYS A 1 138 ? 4.77 -6.934 11.789 1 87.19 138 LYS A O 1
ATOM 1044 N N . PHE A 1 139 ? 4.609 -6.406 9.617 1 80.19 139 PHE A N 1
ATOM 1045 C CA . PHE A 1 139 ? 5.082 -5.035 9.766 1 80.19 139 PHE A CA 1
ATOM 1046 C C . PHE A 1 139 ? 4.801 -4.23 8.5 1 80.19 139 PHE A C 1
ATOM 1048 O O . PHE A 1 139 ? 4.574 -4.801 7.43 1 80.19 139 PHE A O 1
ATOM 1055 N N . ASP A 1 140 ? 4.688 -2.906 8.617 1 78.06 140 ASP A N 1
ATOM 1056 C CA . ASP A 1 140 ? 4.418 -1.954 7.543 1 78.06 140 ASP A CA 1
ATOM 1057 C C . ASP A 1 140 ? 5.234 -0.676 7.727 1 78.06 140 ASP A C 1
ATOM 1059 O O . ASP A 1 140 ? 5.012 0.079 8.672 1 78.06 140 ASP A O 1
ATOM 1063 N N . ARG A 1 141 ? 6.195 -0.479 6.891 1 72.06 141 ARG A N 1
ATOM 1064 C CA . ARG A 1 141 ? 6.992 0.741 6.961 1 72.06 141 ARG A CA 1
ATOM 1065 C C . ARG A 1 141 ? 6.879 1.549 5.676 1 72.06 141 ARG A C 1
ATOM 1067 O O . ARG A 1 141 ? 7.723 2.398 5.391 1 72.06 141 ARG A O 1
ATOM 1074 N N . ALA A 1 142 ? 5.855 1.026 4.832 1 64.25 142 ALA A N 1
ATOM 1075 C CA . ALA A 1 142 ? 5.641 1.74 3.576 1 64.25 142 ALA A CA 1
ATOM 1076 C C . ALA A 1 142 ? 5.266 3.197 3.83 1 64.25 142 ALA A C 1
ATOM 1078 O O . ALA A 1 142 ? 4.504 3.496 4.754 1 64.25 142 ALA A O 1
ATOM 1079 N N . VAL A 1 143 ? 6.094 4.137 3.361 1 56.44 143 VAL A N 1
ATOM 1080 C CA . VAL A 1 143 ? 5.828 5.566 3.479 1 56.44 143 VAL A CA 1
ATOM 1081 C C . VAL A 1 143 ? 4.961 6.027 2.311 1 56.44 143 VAL A C 1
ATOM 1083 O O . VAL A 1 143 ? 5.176 5.617 1.169 1 56.44 143 VAL A O 1
ATOM 1086 N N . MET B 1 1 ? -16.734 3.199 15.781 1 73.75 1 MET B N 1
ATOM 1087 C CA . MET B 1 1 ? -16.594 4.344 14.883 1 73.75 1 MET B CA 1
ATOM 1088 C C . MET B 1 1 ? -17.938 4.699 14.242 1 73.75 1 MET B C 1
ATOM 1090 O O . MET B 1 1 ? -18.609 3.84 13.672 1 73.75 1 MET B O 1
ATOM 1094 N N . ASP B 1 2 ? -18.328 5.859 14.57 1 84.06 2 ASP B N 1
ATOM 1095 C CA . ASP B 1 2 ? -19.625 6.289 14.062 1 84.06 2 ASP B CA 1
ATOM 1096 C C . ASP B 1 2 ? -19.469 7.117 12.789 1 84.06 2 ASP B C 1
ATOM 1098 O O . ASP B 1 2 ? -18.391 7.172 12.211 1 84.06 2 ASP B O 1
ATOM 1102 N N . ASP B 1 3 ? -20.625 7.691 12.281 1 85.81 3 ASP B N 1
ATOM 1103 C CA . ASP B 1 3 ? -20.656 8.391 11 1 85.81 3 ASP B CA 1
ATOM 1104 C C . ASP B 1 3 ? -19.75 9.617 11.031 1 85.81 3 ASP B C 1
ATOM 1106 O O . ASP B 1 3 ? -19.094 9.938 10.031 1 85.81 3 ASP B O 1
ATOM 1110 N N . LEU B 1 4 ? -19.797 10.203 12.156 1 91 4 LEU B N 1
ATOM 1111 C CA . LEU B 1 4 ? -18.969 11.391 12.266 1 91 4 LEU B CA 1
ATOM 1112 C C . LEU B 1 4 ? -17.484 11.023 12.18 1 91 4 LEU B C 1
ATOM 1114 O O . LEU B 1 4 ? -16.719 11.695 11.484 1 91 4 LEU B O 1
ATOM 1118 N N . ASP B 1 5 ? -17.141 9.984 12.961 1 88.56 5 ASP B N 1
ATOM 1119 C CA . ASP B 1 5 ? -15.766 9.5 12.883 1 88.56 5 ASP B CA 1
ATOM 1120 C C . ASP B 1 5 ? -15.367 9.203 11.445 1 88.56 5 ASP B C 1
ATOM 1122 O O . ASP B 1 5 ? -14.281 9.594 11 1 88.56 5 ASP B O 1
ATOM 1126 N N . ARG B 1 6 ? -16.234 8.555 10.719 1 82.25 6 ARG B N 1
ATOM 1127 C CA . ARG B 1 6 ? -15.961 8.195 9.336 1 82.25 6 ARG B CA 1
ATOM 1128 C C . ARG B 1 6 ? -15.82 9.438 8.461 1 82.25 6 ARG B C 1
ATOM 1130 O O . ARG B 1 6 ? -14.961 9.492 7.578 1 82.25 6 ARG B O 1
ATOM 1137 N N . SER B 1 7 ? -16.641 10.344 8.688 1 87.06 7 SER B N 1
ATOM 1138 C CA . SER B 1 7 ? -16.578 11.586 7.938 1 87.06 7 SER B CA 1
ATOM 1139 C C . SER B 1 7 ? -15.266 12.328 8.203 1 87.06 7 SER B C 1
ATOM 1141 O O . SER B 1 7 ? -14.641 12.844 7.273 1 87.06 7 SER B O 1
ATOM 1143 N N . ILE B 1 8 ? -14.891 12.406 9.445 1 90.56 8 ILE B N 1
ATOM 1144 C CA . ILE B 1 8 ? -13.641 13.047 9.828 1 90.56 8 ILE B CA 1
ATOM 1145 C C . ILE B 1 8 ? -12.477 12.375 9.102 1 90.56 8 ILE B C 1
ATOM 1147 O O . ILE B 1 8 ? -11.641 13.055 8.5 1 90.56 8 ILE B O 1
ATOM 1151 N N . LEU B 1 9 ? -12.508 11.102 9.109 1 85.44 9 LEU B N 1
ATOM 1152 C CA . LEU B 1 9 ? -11.438 10.352 8.469 1 85.44 9 LEU B CA 1
ATOM 1153 C C . LEU B 1 9 ? -11.438 10.57 6.965 1 85.44 9 LEU B C 1
ATOM 1155 O O . LEU B 1 9 ? -10.375 10.609 6.336 1 85.44 9 LEU B O 1
ATOM 1159 N N . GLY B 1 10 ? -12.633 10.633 6.398 1 81.69 10 GLY B N 1
ATOM 1160 C CA . GLY B 1 10 ? -12.734 10.938 4.977 1 81.69 10 GLY B CA 1
ATOM 1161 C C . GLY B 1 10 ? -12.086 12.258 4.598 1 81.69 10 GLY B C 1
ATOM 1162 O O . GLY B 1 10 ? -11.305 12.32 3.645 1 81.69 10 GLY B O 1
ATOM 1163 N N . PHE B 1 11 ? -12.328 13.266 5.352 1 85.75 11 PHE B N 1
ATOM 1164 C CA . PHE B 1 11 ? -11.75 14.586 5.098 1 85.75 11 PHE B CA 1
ATOM 1165 C C . PHE B 1 11 ? -10.242 14.555 5.289 1 85.75 11 PHE B C 1
ATOM 1167 O O . PHE B 1 11 ? -9.492 15.086 4.465 1 85.75 11 PHE B O 1
ATOM 1174 N N . LEU B 1 12 ? -9.797 13.914 6.359 1 86.88 12 LEU B N 1
ATOM 1175 C CA . LEU B 1 12 ? -8.367 13.844 6.637 1 86.88 12 LEU B CA 1
ATOM 1176 C C . LEU B 1 12 ? -7.656 13.008 5.578 1 86.88 12 LEU B C 1
ATOM 1178 O O . LEU B 1 12 ? -6.492 13.258 5.262 1 86.88 12 LEU B O 1
ATOM 1182 N N . GLY B 1 13 ? -8.344 12.008 5.078 1 82.81 13 GLY B N 1
ATOM 1183 C CA . GLY B 1 13 ? -7.809 11.203 3.992 1 82.81 13 GLY B CA 1
ATOM 1184 C C . GLY B 1 13 ? -7.574 12 2.723 1 82.81 13 GLY B C 1
ATOM 1185 O O . GLY B 1 13 ? -6.609 11.75 1.995 1 82.81 13 GLY B O 1
ATOM 1186 N N . SER B 1 14 ? -8.398 12.992 2.529 1 80.12 14 SER B N 1
ATOM 1187 C CA . SER B 1 14 ? -8.273 13.875 1.37 1 80.12 14 SER B CA 1
ATOM 1188 C C . SER B 1 14 ? -7.238 14.969 1.615 1 80.12 14 SER B C 1
ATOM 1190 O O . SER B 1 14 ? -6.469 15.312 0.717 1 80.12 14 SER B O 1
ATOM 1192 N N . ASP B 1 15 ? -7.266 15.461 2.822 1 86.19 15 ASP B N 1
ATOM 1193 C CA . ASP B 1 15 ? -6.309 16.484 3.246 1 86.19 15 ASP B CA 1
ATOM 1194 C C . ASP B 1 15 ? -6.051 16.391 4.75 1 86.19 15 ASP B C 1
ATOM 1196 O O . ASP B 1 15 ? -6.832 16.922 5.547 1 86.19 15 ASP B O 1
ATOM 1200 N N . ALA B 1 16 ? -4.918 15.867 5.023 1 87.94 16 ALA B N 1
ATOM 1201 C CA . ALA B 1 16 ? -4.578 15.68 6.434 1 87.94 16 ALA B CA 1
ATOM 1202 C C . ALA B 1 16 ? -4.277 17.016 7.105 1 87.94 16 ALA B C 1
ATOM 1204 O O . ALA B 1 16 ? -4.203 17.094 8.336 1 87.94 16 ALA B O 1
ATOM 1205 N N . ARG B 1 17 ? -4.152 18.078 6.375 1 87.94 17 ARG B N 1
ATOM 1206 C CA . ARG B 1 17 ? -3.768 19.359 6.941 1 87.94 17 ARG B CA 1
ATOM 1207 C C . ARG B 1 17 ? -4.996 20.234 7.203 1 87.94 17 ARG B C 1
ATOM 1209 O O . ARG B 1 17 ? -4.871 21.359 7.688 1 87.94 17 ARG B O 1
ATOM 1216 N N . VAL B 1 18 ? -6.152 19.734 6.918 1 89.12 18 VAL B N 1
ATOM 1217 C CA . VAL B 1 18 ? -7.379 20.469 7.195 1 89.12 18 VAL B CA 1
ATOM 1218 C C . VAL B 1 18 ? -7.461 20.797 8.688 1 89.12 18 VAL B C 1
ATOM 1220 O O . VAL B 1 18 ? -7.156 19.953 9.531 1 89.12 18 VAL B O 1
ATOM 1223 N N . SER B 1 19 ? -7.84 22 9 1 92.12 19 SER B N 1
ATOM 1224 C CA . SER B 1 19 ? -7.891 22.453 10.383 1 92.12 19 SER B CA 1
ATOM 1225 C C . SER B 1 19 ? -9.148 21.938 11.078 1 92.12 19 SER B C 1
ATOM 1227 O O . SER B 1 19 ? -10.141 21.609 10.422 1 92.12 19 SER B O 1
ATOM 1229 N N . VAL B 1 20 ? -9.062 21.922 12.383 1 94.31 20 VAL B N 1
ATOM 1230 C CA . VAL B 1 20 ? -10.219 21.562 13.195 1 94.31 20 VAL B CA 1
ATOM 1231 C C . VAL B 1 20 ? -11.375 22.516 12.891 1 94.31 20 VAL B C 1
ATOM 1233 O O . VAL B 1 20 ? -12.531 22.094 12.773 1 94.31 20 VAL B O 1
ATOM 1236 N N . ALA B 1 21 ? -11.031 23.781 12.742 1 95.75 21 ALA B N 1
ATOM 1237 C CA . ALA B 1 21 ? -12.047 24.797 12.445 1 95.75 21 ALA B CA 1
ATOM 1238 C C . ALA B 1 21 ? -12.75 24.484 11.125 1 95.75 21 ALA B C 1
ATOM 1240 O O . ALA B 1 21 ? -13.977 24.562 11.039 1 95.75 21 ALA B O 1
ATOM 1241 N N . THR B 1 22 ? -12.039 24.188 10.117 1 95.12 22 THR B N 1
ATOM 1242 C CA . THR B 1 22 ? -12.594 23.891 8.805 1 95.12 22 THR B CA 1
ATOM 1243 C C . THR B 1 22 ? -13.445 22.625 8.859 1 95.12 22 THR B C 1
ATOM 1245 O O . THR B 1 22 ? -14.539 22.578 8.281 1 95.12 22 THR B O 1
ATOM 1248 N N . LEU B 1 23 ? -12.922 21.547 9.508 1 94.25 23 LEU B N 1
ATOM 1249 C CA . LEU B 1 23 ? -13.68 20.312 9.664 1 94.25 23 LEU B CA 1
ATOM 1250 C C . LEU B 1 23 ? -15.016 20.578 10.352 1 94.25 23 LEU B C 1
ATOM 1252 O O . LEU B 1 23 ? -16.047 20.062 9.93 1 94.25 23 LEU B O 1
ATOM 1256 N N . ALA B 1 24 ? -14.93 21.344 11.43 1 96.19 24 ALA B N 1
ATOM 1257 C CA . ALA B 1 24 ? -16.141 21.688 12.18 1 96.19 24 ALA B CA 1
ATOM 1258 C C . ALA B 1 24 ? -17.172 22.375 11.281 1 96.19 24 ALA B C 1
ATOM 1260 O O . ALA B 1 24 ? -18.344 22.016 11.312 1 96.19 24 ALA B O 1
ATOM 1261 N N . ARG B 1 25 ? -16.734 23.328 10.531 1 96.25 25 ARG B N 1
ATOM 1262 C CA . ARG B 1 25 ? -17.609 24.062 9.625 1 96.25 25 ARG B CA 1
ATOM 1263 C C . ARG B 1 25 ? -18.203 23.141 8.578 1 96.25 25 ARG B C 1
ATOM 1265 O O . ARG B 1 25 ? -19.422 23.172 8.328 1 96.25 25 ARG B O 1
ATOM 1272 N N . ARG B 1 26 ? -17.438 22.297 7.98 1 92.12 26 ARG B N 1
ATOM 1273 C CA . ARG B 1 26 ? -17.859 21.438 6.879 1 92.12 26 ARG B CA 1
ATOM 1274 C C . ARG B 1 26 ? -18.812 20.359 7.367 1 92.12 26 ARG B C 1
ATOM 1276 O O . ARG B 1 26 ? -19.734 19.969 6.641 1 92.12 26 ARG B O 1
ATOM 1283 N N . LEU B 1 27 ? -18.609 19.875 8.547 1 94.19 27 LEU B N 1
ATOM 1284 C CA . LEU B 1 27 ? -19.391 18.766 9.062 1 94.19 27 LEU B CA 1
ATOM 1285 C C . LEU B 1 27 ? -20.531 19.266 9.938 1 94.19 27 LEU B C 1
ATOM 1287 O O . LEU B 1 27 ? -21.344 18.469 10.43 1 94.19 27 LEU B O 1
ATOM 1291 N N . LYS B 1 28 ? -20.516 20.547 10.109 1 96.19 28 LYS B N 1
ATOM 1292 C CA . LYS B 1 28 ? -21.578 21.203 10.867 1 96.19 28 LYS B CA 1
ATOM 1293 C C . LYS B 1 28 ? -21.641 20.656 12.289 1 96.19 28 LYS B C 1
ATOM 1295 O O . LYS B 1 28 ? -22.719 20.281 12.766 1 96.19 28 LYS B O 1
ATOM 1300 N N . VAL B 1 29 ? -20.578 20.625 12.938 1 95.88 29 VAL B N 1
ATOM 1301 C CA . VAL B 1 29 ? -20.438 20.219 14.336 1 95.88 29 VAL B CA 1
ATOM 1302 C C . VAL B 1 29 ? -19.516 21.188 15.062 1 95.88 29 VAL B C 1
ATOM 1304 O O . VAL B 1 29 ? -18.766 21.938 14.43 1 95.88 29 VAL B O 1
ATOM 1307 N N . ALA B 1 30 ? -19.688 21.266 16.375 1 97.06 30 ALA B N 1
ATOM 1308 C CA . ALA B 1 30 ? -18.875 22.172 17.172 1 97.06 30 ALA B CA 1
ATOM 1309 C C . ALA B 1 30 ? -17.391 21.797 17.094 1 97.06 30 ALA B C 1
ATOM 1311 O O . ALA B 1 30 ? -17.047 20.625 16.984 1 97.06 30 ALA B O 1
ATOM 1312 N N . ARG B 1 31 ? -16.547 22.875 17.125 1 96.5 31 ARG B N 1
ATOM 1313 C CA . ARG B 1 31 ? -15.102 22.672 17.109 1 96.5 31 ARG B CA 1
ATOM 1314 C C . ARG B 1 31 ? -14.664 21.734 18.234 1 96.5 31 ARG B C 1
ATOM 1316 O O . ARG B 1 31 ? -13.805 20.875 18.031 1 96.5 31 ARG B O 1
ATOM 1323 N N . SER B 1 32 ? -15.289 21.922 19.344 1 96.88 32 SER B N 1
ATOM 1324 C CA . SER B 1 32 ? -14.914 21.109 20.5 1 96.88 32 SER B CA 1
ATOM 1325 C C . SER B 1 32 ? -15.242 19.641 20.266 1 96.88 32 SER B C 1
ATOM 1327 O O . SER B 1 32 ? -14.516 18.75 20.734 1 96.88 32 SER B O 1
ATOM 1329 N N . THR B 1 33 ? -16.297 19.406 19.625 1 96.25 33 THR B N 1
ATOM 1330 C CA . THR B 1 33 ? -16.672 18.031 19.281 1 96.25 33 THR B CA 1
ATOM 1331 C C . THR B 1 33 ? -15.648 17.391 18.359 1 96.25 33 THR B C 1
ATOM 1333 O O . THR B 1 33 ? -15.234 16.266 18.578 1 96.25 33 THR B O 1
ATOM 1336 N N . ILE B 1 34 ? -15.242 18.141 17.281 1 95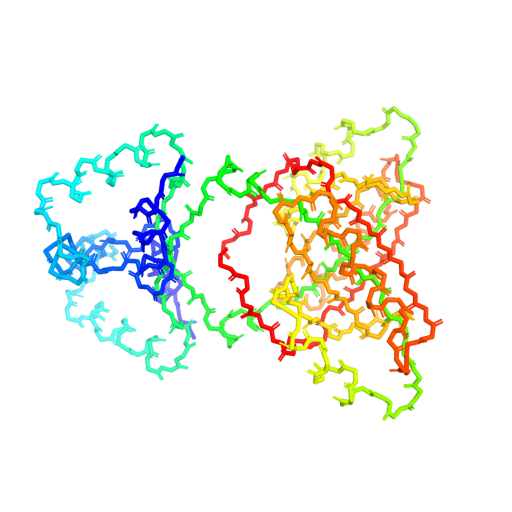.69 34 ILE B N 1
ATOM 1337 C CA . ILE B 1 34 ? -14.234 17.641 16.359 1 95.69 34 ILE B CA 1
ATOM 1338 C C . ILE B 1 34 ? -12.938 17.359 17.109 1 95.69 34 ILE B C 1
ATOM 1340 O O . ILE B 1 34 ? -12.305 16.312 16.891 1 95.69 34 ILE B O 1
ATOM 1344 N N . GLN B 1 35 ? -12.594 18.297 17.953 1 96.06 35 GLN B N 1
ATOM 1345 C CA . GLN B 1 35 ? -11.359 18.125 18.703 1 96.06 35 GLN B CA 1
ATOM 1346 C C . GLN B 1 35 ? -11.398 16.875 19.562 1 96.06 35 GLN B C 1
ATOM 1348 O O . GLN B 1 35 ? -10.438 16.094 19.594 1 96.06 35 GLN B O 1
ATOM 1353 N N . ALA B 1 36 ? -12.445 16.703 20.234 1 96.31 36 ALA B N 1
ATOM 1354 C CA . ALA B 1 36 ? -12.602 15.531 21.094 1 96.31 36 ALA B CA 1
ATOM 1355 C C . ALA B 1 36 ? -12.547 14.242 20.281 1 96.31 36 ALA B C 1
ATOM 1357 O O . ALA B 1 36 ? -11.914 13.266 20.688 1 96.31 36 ALA B O 1
ATOM 1358 N N . ARG B 1 37 ? -13.234 14.297 19.172 1 95.44 37 ARG B N 1
ATOM 1359 C CA . ARG B 1 37 ? -13.258 13.109 18.328 1 95.44 37 ARG B CA 1
ATOM 1360 C C . ARG B 1 37 ? -11.875 12.805 17.766 1 95.44 37 ARG B C 1
ATOM 1362 O O . ARG B 1 37 ? -11.453 11.648 17.734 1 95.44 37 ARG B O 1
ATOM 1369 N N . LEU B 1 38 ? -11.219 13.797 17.297 1 93.62 38 LEU B N 1
ATOM 1370 C CA . LEU B 1 38 ? -9.875 13.625 16.766 1 93.62 38 LEU B CA 1
ATOM 1371 C C . LEU B 1 38 ? -8.938 13.047 17.812 1 93.62 38 LEU B C 1
ATOM 1373 O O . LEU B 1 38 ? -8.188 12.109 17.547 1 93.62 38 LEU B O 1
ATOM 1377 N N . GLU B 1 39 ? -9.031 13.648 18.984 1 94.81 39 GLU B N 1
ATOM 1378 C CA . GLU B 1 39 ? -8.203 13.156 20.078 1 94.81 39 GLU B CA 1
ATOM 1379 C C . GLU B 1 39 ? -8.492 11.688 20.375 1 94.81 39 GLU B C 1
ATOM 1381 O O . GLU B 1 39 ? -7.566 10.906 20.594 1 94.81 39 GLU B O 1
ATOM 1386 N N . ARG B 1 40 ? -9.656 11.375 20.422 1 93.88 40 ARG B N 1
ATOM 1387 C CA . ARG B 1 40 ? -10.047 9.984 20.672 1 93.88 40 ARG B CA 1
ATOM 1388 C C . ARG B 1 40 ? -9.523 9.062 19.578 1 93.88 40 ARG B C 1
ATOM 1390 O O . ARG B 1 40 ? -8.992 7.992 19.859 1 93.88 40 ARG B O 1
ATOM 1397 N N . LEU B 1 41 ? -9.734 9.469 18.344 1 91.19 41 LEU B N 1
ATOM 1398 C CA . LEU B 1 41 ? -9.289 8.672 17.203 1 91.19 41 LEU B CA 1
ATOM 1399 C C . LEU B 1 41 ? -7.777 8.461 17.25 1 91.19 41 LEU B C 1
ATOM 1401 O O . LEU B 1 41 ? -7.281 7.402 16.875 1 91.19 41 LEU B O 1
ATOM 1405 N N . GLU B 1 42 ? -7.09 9.43 17.734 1 90.94 42 GLU B N 1
ATOM 1406 C CA . GLU B 1 42 ? -5.637 9.344 17.844 1 90.94 42 GLU B CA 1
ATOM 1407 C C . GLU B 1 42 ? -5.227 8.477 19.031 1 90.94 42 GLU B C 1
ATOM 1409 O O . GLU B 1 42 ? -4.371 7.594 18.891 1 90.94 42 GLU B O 1
ATOM 1414 N N . THR B 1 43 ? -5.934 8.703 20.109 1 91.81 43 THR B N 1
ATOM 1415 C CA . THR B 1 43 ? -5.547 7.996 21.328 1 91.81 43 THR B CA 1
ATOM 1416 C C . THR B 1 43 ? -5.938 6.523 21.25 1 91.81 43 THR B C 1
ATOM 1418 O O . THR B 1 43 ? -5.266 5.668 21.828 1 91.81 43 THR B O 1
ATOM 1421 N N . THR B 1 44 ? -7 6.254 20.547 1 87.19 44 THR B N 1
ATOM 1422 C CA . THR B 1 44 ? -7.441 4.871 20.422 1 87.19 44 THR B CA 1
ATOM 1423 C C . THR B 1 44 ? -6.676 4.156 19.328 1 87.19 44 THR B C 1
ATOM 1425 O O . THR B 1 44 ? -6.863 2.957 19.109 1 87.19 44 THR B O 1
ATOM 1428 N N . GLY B 1 45 ? -5.906 4.914 18.609 1 84.88 45 GLY B N 1
ATOM 1429 C CA . GLY B 1 45 ? -5.039 4.297 17.625 1 84.88 45 GLY B CA 1
ATOM 1430 C C . GLY B 1 45 ? -5.691 4.152 16.266 1 84.88 45 GLY B C 1
ATOM 1431 O O . GLY B 1 45 ? -5.121 3.539 15.359 1 84.88 45 GLY B O 1
ATOM 1432 N N . VAL B 1 46 ? -6.93 4.629 16.109 1 81.62 46 VAL B N 1
ATOM 1433 C CA . VAL B 1 46 ? -7.566 4.629 14.805 1 81.62 46 VAL B CA 1
ATOM 1434 C C . VAL B 1 46 ? -6.742 5.469 13.828 1 81.62 46 VAL B C 1
ATOM 1436 O O . VAL B 1 46 ? -6.531 5.07 12.68 1 81.62 46 VAL B O 1
ATOM 1439 N N . ILE B 1 47 ? -6.359 6.574 14.312 1 85.31 47 ILE B N 1
ATOM 1440 C CA . ILE B 1 47 ? -5.391 7.395 13.594 1 85.31 47 ILE B CA 1
ATOM 1441 C C . ILE B 1 47 ? -3.988 7.129 14.141 1 85.31 47 ILE B C 1
ATOM 1443 O O . ILE B 1 47 ? -3.703 7.414 15.305 1 85.31 47 ILE B O 1
ATOM 1447 N N . ALA B 1 48 ? -3.17 6.574 13.359 1 84.5 48 ALA B N 1
ATOM 1448 C CA . ALA B 1 48 ? -1.789 6.312 13.758 1 84.5 48 ALA B CA 1
ATOM 1449 C C . ALA B 1 48 ? -0.917 7.547 13.57 1 84.5 48 ALA B C 1
ATOM 1451 O O . ALA B 1 48 ? 0.149 7.664 14.18 1 84.5 48 ALA B O 1
ATOM 1452 N N . GLY B 1 49 ? -1.31 8.398 12.648 1 86.06 49 GLY B N 1
ATOM 1453 C CA . GLY B 1 49 ? -0.582 9.625 12.367 1 86.06 49 GLY B CA 1
ATOM 1454 C C . GLY B 1 49 ? -1.019 10.297 11.078 1 86.06 49 GLY B C 1
ATOM 1455 O O . GLY B 1 49 ? -2.068 9.969 10.523 1 86.06 49 GLY B O 1
ATOM 1456 N N . TYR B 1 50 ? -0.276 11.32 10.711 1 87 50 TYR B N 1
ATOM 1457 C CA . TYR B 1 50 ? -0.472 12.086 9.484 1 87 50 TYR B CA 1
ATOM 1458 C C . TYR B 1 50 ? 0.768 12.023 8.602 1 87 50 TYR B C 1
ATOM 1460 O O . TYR B 1 50 ? 1.895 12.102 9.094 1 87 50 TYR B O 1
ATOM 1468 N N . THR B 1 51 ? 0.517 11.789 7.355 1 86.25 51 THR B N 1
ATOM 1469 C CA . THR B 1 51 ? 1.664 11.57 6.484 1 86.25 51 THR B CA 1
ATOM 1470 C C . THR B 1 51 ? 1.446 12.234 5.125 1 86.25 51 THR B C 1
ATOM 1472 O O . THR B 1 51 ? 0.384 12.812 4.871 1 86.25 51 THR B O 1
ATOM 1475 N N . VAL B 1 52 ? 2.582 12.289 4.355 1 84.69 52 VAL B N 1
ATOM 1476 C CA . VAL B 1 52 ? 2.559 12.875 3.02 1 84.69 52 VAL B CA 1
ATOM 1477 C C . VAL B 1 52 ? 2.232 11.797 1.988 1 84.69 52 VAL B C 1
ATOM 1479 O O . VAL B 1 52 ? 2.684 10.656 2.109 1 84.69 52 VAL B O 1
ATOM 1482 N N . LYS B 1 53 ? 1.304 12.078 1.058 1 79.38 53 LYS B N 1
ATOM 1483 C CA . LYS B 1 53 ? 1.08 11.258 -0.13 1 79.38 53 LYS B CA 1
ATOM 1484 C C . LYS B 1 53 ? 2.029 11.656 -1.258 1 79.38 53 LYS B C 1
ATOM 1486 O O . LYS B 1 53 ? 1.969 12.781 -1.76 1 79.38 53 LYS B O 1
ATOM 1491 N N . LEU B 1 54 ? 2.932 10.703 -1.489 1 75.25 54 LEU B N 1
ATOM 1492 C CA . LEU B 1 54 ? 3.863 11.008 -2.57 1 75.25 54 LEU B CA 1
ATOM 1493 C C . LEU B 1 54 ? 3.207 10.789 -3.93 1 75.25 54 LEU B C 1
ATOM 1495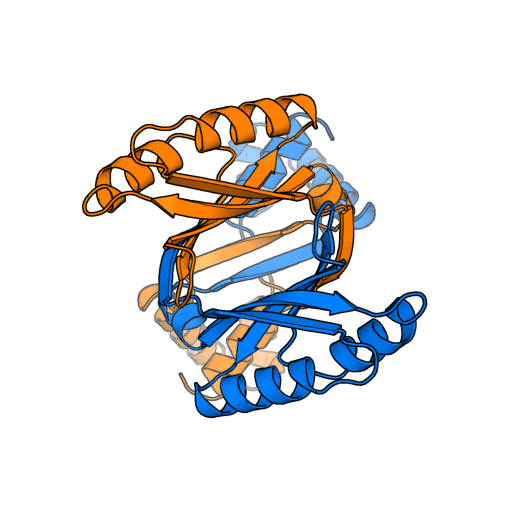 O O . LEU B 1 54 ? 2.414 9.859 -4.098 1 75.25 54 LEU B O 1
ATOM 1499 N N . GLY B 1 55 ? 3.49 11.734 -4.766 1 72.38 55 GLY B N 1
ATOM 1500 C CA . GLY B 1 55 ? 3 11.594 -6.129 1 72.38 55 GLY B CA 1
ATOM 1501 C C . GLY B 1 55 ? 3.623 10.422 -6.863 1 72.38 55 GLY B C 1
ATOM 1502 O O . GLY B 1 55 ? 4.605 9.836 -6.398 1 72.38 55 GLY B O 1
ATOM 1503 N N . GLU B 1 56 ? 2.922 10.086 -7.871 1 63.38 56 GLU B N 1
ATOM 1504 C CA . GLU B 1 56 ? 3.355 8.953 -8.68 1 63.38 56 GLU B CA 1
ATOM 1505 C C . GLU B 1 56 ? 4.828 9.07 -9.062 1 63.38 56 GLU B C 1
ATOM 1507 O O . GLU B 1 56 ? 5.57 8.094 -9.016 1 63.38 56 GLU B O 1
ATOM 1512 N N . ALA B 1 57 ? 5.129 10.312 -9.383 1 58.84 57 ALA B N 1
ATOM 1513 C CA . ALA B 1 57 ? 6.496 10.531 -9.844 1 58.84 57 ALA B CA 1
ATOM 1514 C C . ALA B 1 57 ? 7.5 10.266 -8.727 1 58.84 57 ALA B C 1
ATOM 1516 O O . ALA B 1 57 ? 8.562 9.688 -8.961 1 58.84 57 ALA B O 1
ATOM 1517 N N . ALA B 1 58 ? 7.199 10.68 -7.547 1 58.94 58 ALA B N 1
ATOM 1518 C CA . ALA B 1 58 ? 8.086 10.469 -6.406 1 58.94 58 ALA B CA 1
ATOM 1519 C C . ALA B 1 58 ? 8.086 9.008 -5.977 1 58.94 58 ALA B C 1
ATOM 1521 O O . ALA B 1 58 ? 9.102 8.492 -5.5 1 58.94 58 ALA B O 1
ATOM 1522 N N . ARG B 1 59 ? 6.871 8.461 -6.098 1 59.75 59 ARG B N 1
ATOM 1523 C CA . ARG B 1 59 ? 6.758 7.02 -5.883 1 59.75 59 ARG B CA 1
ATOM 1524 C C . ARG B 1 59 ? 7.473 6.242 -6.984 1 59.75 59 ARG B C 1
ATOM 1526 O O . ARG B 1 59 ? 7.992 5.152 -6.746 1 59.75 59 ARG B O 1
ATOM 1533 N N . GLN B 1 60 ? 7.371 6.883 -8.109 1 58.41 60 GLN B N 1
ATOM 1534 C CA . GLN B 1 60 ? 7.918 6.281 -9.32 1 58.41 60 GLN B CA 1
ATOM 1535 C C . GLN B 1 60 ? 9.438 6.242 -9.273 1 58.41 60 GLN B C 1
ATOM 1537 O O . GLN B 1 60 ? 10.078 5.609 -10.125 1 58.41 60 GLN B O 1
ATOM 1542 N N . ALA B 1 61 ? 9.953 6.902 -8.125 1 67.56 61 ALA B N 1
ATOM 1543 C CA . ALA B 1 61 ? 11.414 6.898 -8.156 1 67.56 61 ALA B CA 1
ATOM 1544 C C . ALA B 1 61 ? 11.969 5.566 -7.656 1 67.56 61 ALA B C 1
ATOM 1546 O O . ALA B 1 61 ? 13.164 5.293 -7.789 1 67.56 61 ALA B O 1
ATOM 1547 N N . ARG B 1 62 ? 11.078 4.738 -7.234 1 80.62 62 ARG B N 1
ATOM 1548 C CA . ARG B 1 62 ? 11.555 3.438 -6.777 1 80.62 62 ARG B CA 1
ATOM 1549 C C . ARG B 1 62 ? 10.953 2.309 -7.605 1 80.62 62 ARG B C 1
ATOM 1551 O O . ARG B 1 62 ? 9.836 2.43 -8.109 1 80.62 62 ARG B O 1
ATOM 1558 N N . ILE B 1 63 ? 11.758 1.293 -7.75 1 88.12 63 ILE B N 1
ATOM 1559 C CA . ILE B 1 63 ? 11.281 0.057 -8.359 1 88.12 63 ILE B CA 1
ATOM 1560 C C . ILE B 1 63 ? 10.648 -0.836 -7.293 1 88.12 63 ILE B C 1
ATOM 1562 O O . ILE B 1 63 ? 11.25 -1.071 -6.242 1 88.12 63 ILE B O 1
ATOM 1566 N N . ARG B 1 64 ? 9.406 -1.25 -7.59 1 92.62 64 ARG B N 1
ATOM 1567 C CA . ARG B 1 64 ? 8.695 -2.051 -6.598 1 92.62 64 ARG B CA 1
ATOM 1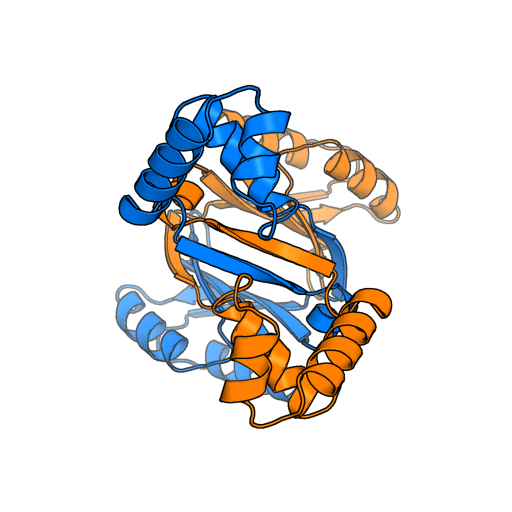568 C C . ARG B 1 64 ? 8.422 -3.457 -7.121 1 92.62 64 ARG B C 1
ATOM 1570 O O . ARG B 1 64 ? 8.297 -3.66 -8.328 1 92.62 64 ARG B O 1
ATOM 1577 N N . ALA B 1 65 ? 8.359 -4.391 -6.152 1 96 65 ALA B N 1
ATOM 1578 C CA . ALA B 1 65 ? 8.016 -5.777 -6.445 1 96 65 ALA B CA 1
ATOM 1579 C C . ALA B 1 65 ? 7.203 -6.395 -5.309 1 96 65 ALA B C 1
ATOM 1581 O O . ALA B 1 65 ? 7.352 -6.004 -4.148 1 96 65 ALA B O 1
ATOM 1582 N N . THR B 1 66 ? 6.305 -7.254 -5.695 1 97.12 66 THR B N 1
ATOM 1583 C CA . THR B 1 66 ? 5.676 -8.172 -4.754 1 97.12 66 THR B CA 1
ATOM 1584 C C . THR B 1 66 ? 6.391 -9.516 -4.75 1 97.12 66 THR B C 1
ATOM 1586 O O . THR B 1 66 ? 6.668 -10.086 -5.809 1 97.12 66 THR B O 1
ATOM 1589 N N . VAL B 1 67 ? 6.707 -10.016 -3.566 1 97.75 67 VAL B N 1
ATOM 1590 C CA . VAL B 1 67 ? 7.406 -11.289 -3.453 1 97.75 67 VAL B CA 1
ATOM 1591 C C . VAL B 1 67 ? 6.52 -12.297 -2.73 1 97.75 67 VAL B C 1
ATOM 1593 O O . VAL B 1 67 ? 6.031 -12.031 -1.631 1 97.75 67 VAL B O 1
ATOM 1596 N N . LEU B 1 68 ? 6.242 -13.43 -3.389 1 97.56 68 LEU B N 1
ATOM 1597 C CA . LEU B 1 68 ? 5.566 -14.586 -2.811 1 97.56 68 LEU B CA 1
ATOM 1598 C C . LEU B 1 68 ? 6.57 -15.555 -2.193 1 97.56 68 LEU B C 1
ATOM 1600 O O . LEU B 1 68 ? 7.402 -16.125 -2.902 1 97.56 68 LEU B O 1
ATOM 1604 N N . LEU B 1 69 ? 6.441 -15.766 -0.882 1 97.88 69 LEU B N 1
ATOM 1605 C CA . LEU B 1 69 ? 7.469 -16.516 -0.179 1 97.88 69 LEU B CA 1
ATOM 1606 C C . LEU B 1 69 ? 6.867 -17.75 0.504 1 97.88 69 LEU B C 1
ATOM 1608 O O . LEU B 1 69 ? 5.855 -17.641 1.199 1 97.88 69 LEU B O 1
ATOM 1612 N N . THR B 1 70 ? 7.414 -18.875 0.199 1 98.06 70 THR B N 1
ATOM 1613 C CA . THR B 1 70 ? 7.137 -20.094 0.956 1 98.06 70 THR B CA 1
ATOM 1614 C C . THR B 1 70 ? 8.305 -20.438 1.882 1 98.06 70 THR B C 1
ATOM 1616 O O . THR B 1 70 ? 9.469 -20.344 1.482 1 98.06 70 THR B O 1
ATOM 1619 N N . ILE B 1 71 ? 7.965 -20.75 3.098 1 97.44 71 ILE B N 1
ATOM 1620 C CA . ILE B 1 71 ? 9.031 -20.969 4.074 1 97.44 71 ILE B CA 1
ATOM 1621 C C . ILE B 1 71 ? 8.875 -22.344 4.707 1 97.44 71 ILE B C 1
ATOM 1623 O O . ILE B 1 71 ? 7.824 -22.984 4.594 1 97.44 71 ILE B O 1
ATOM 1627 N N . GLU B 1 72 ? 9.969 -22.781 5.305 1 96.94 72 GLU B N 1
ATOM 1628 C CA . GLU B 1 72 ? 9.961 -24.031 6.047 1 96.94 72 GLU B CA 1
ATOM 1629 C C . GLU B 1 72 ? 9.078 -23.938 7.285 1 96.94 72 GLU B C 1
ATOM 1631 O O . GLU B 1 72 ? 8.93 -22.859 7.867 1 96.94 72 GLU B O 1
ATOM 1636 N N . PRO B 1 73 ? 8.602 -25.172 7.648 1 91.31 73 PRO B N 1
ATOM 1637 C CA . PRO B 1 73 ? 7.848 -25.156 8.906 1 91.31 73 PRO B CA 1
ATOM 1638 C C . PRO B 1 73 ? 8.664 -24.625 10.078 1 91.31 73 PRO B C 1
ATOM 1640 O O . PRO B 1 73 ? 9.867 -24.891 10.172 1 91.31 73 PRO B O 1
ATOM 1643 N N . ARG B 1 74 ? 8.203 -23.812 10.922 1 90.31 74 ARG B N 1
ATOM 1644 C CA . ARG B 1 74 ? 8.773 -23.297 12.164 1 90.31 74 ARG B CA 1
ATOM 1645 C C . ARG B 1 74 ? 9.82 -22.234 11.883 1 90.31 74 ARG B C 1
ATOM 1647 O O . ARG B 1 74 ? 10.562 -21.828 12.781 1 90.31 74 ARG B O 1
ATOM 1654 N N . ALA B 1 75 ? 9.945 -21.844 10.633 1 95.62 75 ALA B N 1
ATOM 1655 C CA . ALA B 1 75 ? 10.977 -20.859 10.297 1 95.62 75 ALA B CA 1
ATOM 1656 C C . ALA B 1 75 ? 10.406 -19.438 10.328 1 95.62 75 ALA B C 1
ATOM 1658 O O . ALA B 1 75 ? 11.125 -18.469 10.086 1 95.62 75 ALA B O 1
ATOM 1659 N N . GLN B 1 76 ? 9.188 -19.297 10.586 1 95.75 76 GLN B N 1
ATOM 1660 C CA . GLN B 1 76 ? 8.492 -18.031 10.414 1 95.75 76 GLN B CA 1
ATOM 1661 C C . GLN B 1 76 ? 9.18 -16.906 11.195 1 95.75 76 GLN B C 1
ATOM 1663 O O . GLN B 1 76 ? 9.484 -15.859 10.641 1 95.75 76 GLN B O 1
ATOM 1668 N N . ALA B 1 77 ? 9.453 -17.172 12.438 1 95.62 77 ALA B N 1
ATOM 1669 C CA . ALA B 1 77 ? 10.016 -16.141 13.297 1 95.62 77 ALA B CA 1
ATOM 1670 C C . ALA B 1 77 ? 11.391 -15.695 12.797 1 95.62 77 ALA B C 1
ATOM 1672 O O . ALA B 1 77 ? 11.68 -14.5 12.719 1 95.62 77 ALA B O 1
ATOM 1673 N N . ASN B 1 78 ? 12.188 -16.641 12.469 1 96.44 78 ASN B N 1
ATOM 1674 C CA . ASN B 1 78 ? 13.531 -16.344 11.992 1 96.44 78 ASN B CA 1
ATOM 1675 C C . ASN B 1 78 ? 13.508 -15.609 10.664 1 96.44 78 ASN B C 1
ATOM 1677 O O . ASN B 1 78 ? 14.25 -14.641 10.469 1 96.44 78 ASN B O 1
ATOM 1681 N N . VAL B 1 79 ? 12.727 -16.031 9.781 1 97.56 79 VAL B N 1
ATOM 1682 C CA . VAL B 1 79 ? 12.609 -15.406 8.461 1 97.56 79 VAL B CA 1
ATOM 1683 C C . VAL B 1 79 ? 12.094 -13.977 8.617 1 97.56 79 VAL B C 1
ATOM 1685 O O . VAL B 1 79 ? 12.633 -13.047 8.008 1 97.56 79 VAL B O 1
ATOM 1688 N N . LEU B 1 80 ? 11.094 -13.797 9.461 1 96.81 80 LEU B N 1
ATOM 1689 C CA . LEU B 1 80 ? 10.523 -12.477 9.68 1 96.81 80 LEU B CA 1
ATOM 1690 C C . LEU B 1 80 ? 11.57 -11.516 10.242 1 96.81 80 LEU B C 1
ATOM 1692 O O . LEU B 1 80 ? 11.648 -10.359 9.828 1 96.81 80 LEU B O 1
ATOM 1696 N N . SER B 1 81 ? 12.336 -11.992 11.172 1 96.56 81 SER B N 1
ATOM 1697 C CA . SER B 1 81 ? 13.391 -11.172 11.766 1 96.56 81 SER B CA 1
ATOM 1698 C C . SER B 1 81 ? 14.398 -10.719 10.719 1 96.56 81 SER B C 1
ATOM 1700 O O . SER B 1 81 ? 14.82 -9.562 10.719 1 96.56 81 SER B O 1
ATOM 1702 N N . ARG B 1 82 ? 14.805 -11.562 9.875 1 96.44 82 ARG B N 1
ATOM 1703 C CA . ARG B 1 82 ? 15.773 -11.242 8.828 1 96.44 82 ARG B CA 1
ATOM 1704 C C . ARG B 1 82 ? 15.172 -10.289 7.801 1 96.44 82 ARG B C 1
ATOM 1706 O O . ARG B 1 82 ? 15.852 -9.391 7.305 1 96.44 82 ARG B O 1
ATOM 1713 N N . LEU B 1 83 ? 13.898 -10.516 7.484 1 96.56 83 LEU B N 1
ATOM 1714 C CA . LEU B 1 83 ? 13.219 -9.617 6.559 1 96.56 83 LEU B CA 1
ATOM 1715 C C . LEU B 1 83 ? 13.133 -8.203 7.129 1 96.56 83 LEU B C 1
ATOM 1717 O O . LEU B 1 83 ? 13.281 -7.223 6.395 1 96.56 83 LEU B O 1
ATOM 1721 N N . LYS B 1 84 ? 12.93 -8.156 8.414 1 92.69 84 LYS B N 1
ATOM 1722 C CA . LYS B 1 84 ? 12.836 -6.863 9.086 1 92.69 84 LYS B CA 1
ATOM 1723 C C . LYS B 1 84 ? 14.148 -6.098 9 1 92.69 84 LYS B C 1
ATOM 1725 O O . LYS B 1 84 ? 14.156 -4.863 9.008 1 92.69 84 LYS B O 1
ATOM 1730 N N . ALA B 1 85 ? 15.188 -6.766 8.828 1 92.12 85 ALA B N 1
ATOM 1731 C CA . ALA B 1 85 ? 16.516 -6.16 8.789 1 92.12 85 ALA B CA 1
ATOM 1732 C C . ALA B 1 85 ? 16.844 -5.633 7.391 1 92.12 85 ALA B C 1
ATOM 1734 O O . ALA B 1 85 ? 17.828 -4.926 7.199 1 92.12 85 ALA B O 1
ATOM 1735 N N . ILE B 1 86 ? 16.078 -5.953 6.418 1 93.44 86 ILE B N 1
ATOM 1736 C CA . ILE B 1 86 ? 16.25 -5.48 5.047 1 93.44 86 ILE B CA 1
ATOM 1737 C C . ILE B 1 86 ? 15.414 -4.223 4.824 1 93.44 86 ILE B C 1
ATOM 1739 O O . ILE B 1 86 ? 14.195 -4.301 4.691 1 93.44 86 ILE B O 1
ATOM 1743 N N . PRO B 1 87 ? 16 -3.119 4.668 1 89.75 87 PRO B N 1
ATOM 1744 C CA . PRO B 1 87 ? 15.258 -1.858 4.594 1 89.75 87 PRO B CA 1
ATOM 1745 C C . PRO B 1 87 ? 14.336 -1.787 3.377 1 89.75 87 PRO B C 1
ATOM 1747 O O . PRO B 1 87 ? 13.305 -1.12 3.42 1 89.75 87 PRO B O 1
ATOM 1750 N N . GLU B 1 88 ? 14.672 -2.467 2.377 1 91.06 88 GLU B N 1
ATOM 1751 C CA . GLU B 1 88 ? 13.898 -2.42 1.137 1 91.06 88 GLU B CA 1
ATOM 1752 C C . GLU B 1 88 ? 12.586 -3.18 1.276 1 91.06 88 GLU B C 1
ATOM 1754 O O . GLU B 1 88 ? 11.672 -3.012 0.462 1 91.06 88 GLU B O 1
ATOM 1759 N N . VAL B 1 89 ? 12.531 -4.074 2.283 1 94.69 89 VAL B N 1
ATOM 1760 C CA . VAL B 1 89 ? 11.258 -4.738 2.555 1 94.69 89 VAL B CA 1
ATOM 1761 C C . VAL B 1 89 ? 10.336 -3.795 3.324 1 94.69 89 VAL B C 1
ATOM 1763 O O . VAL B 1 89 ? 10.562 -3.523 4.504 1 94.69 89 VAL B O 1
ATOM 1766 N N . GLU B 1 90 ? 9.234 -3.414 2.672 1 89.06 90 GLU B N 1
ATOM 1767 C CA . GLU B 1 90 ? 8.398 -2.359 3.242 1 89.06 90 GLU B CA 1
ATOM 1768 C C . GLU B 1 90 ? 7.234 -2.947 4.035 1 89.06 90 GLU B C 1
ATOM 1770 O O . GLU B 1 90 ? 6.758 -2.336 4.996 1 89.06 90 GLU B O 1
ATOM 1775 N N . ARG B 1 91 ? 6.75 -4.086 3.562 1 92.69 91 ARG B N 1
ATOM 1776 C CA . ARG B 1 91 ? 5.562 -4.684 4.164 1 92.69 91 ARG B CA 1
ATOM 1777 C C . ARG B 1 91 ? 5.598 -6.203 4.047 1 92.69 91 ARG B C 1
ATOM 1779 O O . ARG B 1 91 ? 6.035 -6.746 3.029 1 92.69 91 ARG B O 1
ATOM 1786 N N . VAL B 1 92 ? 5.16 -6.883 5.105 1 95.06 92 VAL B N 1
ATOM 1787 C CA . VAL B 1 92 ? 5.031 -8.336 5.109 1 95.06 92 VAL B CA 1
ATOM 1788 C C . VAL B 1 92 ? 3.658 -8.734 5.641 1 95.06 92 VAL B C 1
ATOM 1790 O O . VAL B 1 92 ? 3.264 -8.312 6.73 1 95.06 92 VAL B O 1
ATOM 1793 N N . HIS B 1 93 ? 2.994 -9.5 4.844 1 95.06 93 HIS B N 1
ATOM 1794 C CA . HIS B 1 93 ? 1.739 -10.117 5.258 1 95.06 93 HIS B CA 1
ATOM 1795 C C . HIS B 1 93 ? 1.868 -11.633 5.324 1 95.06 93 HIS B C 1
ATOM 1797 O O . HIS B 1 93 ? 2.555 -12.242 4.5 1 95.06 93 HIS B O 1
ATOM 1803 N N . THR B 1 94 ? 1.156 -12.211 6.328 1 95.62 94 THR B N 1
ATOM 1804 C CA . THR B 1 94 ? 0.815 -13.625 6.188 1 95.62 94 THR B CA 1
ATOM 1805 C C . THR B 1 94 ? -0.445 -13.797 5.348 1 95.62 94 THR B C 1
ATOM 1807 O O . THR B 1 94 ? -1.313 -12.922 5.332 1 95.62 94 THR B O 1
ATOM 1810 N N . THR B 1 95 ? -0.501 -14.828 4.668 1 95.12 95 THR B N 1
ATOM 1811 C CA . THR B 1 95 ? -1.609 -15 3.732 1 95.12 95 THR B CA 1
ATOM 1812 C C . THR B 1 95 ? -2.285 -16.359 3.932 1 95.12 95 THR B C 1
ATOM 1814 O O . THR B 1 95 ? -1.709 -17.25 4.547 1 95.12 95 THR B O 1
ATOM 1817 N N . SER B 1 96 ? -3.562 -16.25 3.361 1 87.88 96 SER B N 1
ATOM 1818 C CA . SER B 1 96 ? -4.242 -17.516 3.152 1 87.88 96 SER B CA 1
ATOM 1819 C C . SER B 1 96 ? -3.879 -18.125 1.8 1 87.88 96 SER B C 1
ATOM 1821 O O . SER B 1 96 ? -3.514 -17.406 0.869 1 87.88 96 SER B O 1
ATOM 1823 N N . GLY B 1 97 ? -3.512 -19.328 1.737 1 83.38 97 GLY B N 1
ATOM 1824 C CA . GLY B 1 97 ? -3.219 -19.922 0.446 1 83.38 97 GLY B CA 1
ATOM 1825 C C . GLY B 1 97 ? -1.933 -20.734 0.439 1 83.38 97 GLY B C 1
ATOM 1826 O O . GLY B 1 97 ? -1.529 -21.281 1.47 1 83.38 97 GLY B O 1
ATOM 1827 N N . ARG B 1 98 ? -1.28 -20.578 -0.837 1 90.12 98 ARG B N 1
ATOM 1828 C CA . ARG B 1 98 ? -0.163 -21.484 -1.057 1 90.12 98 ARG B CA 1
ATOM 1829 C C . ARG B 1 98 ? 1.139 -20.891 -0.525 1 90.12 98 ARG B C 1
ATOM 1831 O O . ARG B 1 98 ? 2.137 -21.609 -0.386 1 90.12 98 ARG B O 1
ATOM 1838 N N . VAL B 1 99 ? 1.153 -19.562 -0.343 1 95.06 99 VAL B N 1
ATOM 1839 C CA . VAL B 1 99 ? 2.389 -18.938 0.128 1 95.06 99 VAL B CA 1
ATOM 1840 C C . VAL B 1 99 ? 2.223 -18.5 1.579 1 95.06 99 VAL B C 1
ATOM 1842 O O . VAL B 1 99 ? 1.106 -18.219 2.027 1 95.06 99 VAL B O 1
ATOM 1845 N N . ASP B 1 100 ? 3.338 -18.406 2.26 1 96.25 100 ASP B N 1
ATOM 1846 C CA . ASP B 1 100 ? 3.336 -18.078 3.682 1 96.25 100 ASP B CA 1
ATOM 1847 C C . ASP B 1 100 ? 3.4 -16.578 3.898 1 96.25 100 ASP B C 1
ATOM 1849 O O . ASP B 1 100 ? 2.717 -16.031 4.773 1 96.25 100 ASP B O 1
ATOM 1853 N N . PHE B 1 101 ? 4.266 -15.93 3.15 1 97.62 101 PHE B N 1
ATOM 1854 C CA . PHE B 1 101 ? 4.438 -14.492 3.27 1 97.62 101 PHE B CA 1
ATOM 1855 C C . PHE B 1 101 ? 4.25 -13.805 1.92 1 97.62 101 PHE B C 1
ATOM 1857 O O . PHE B 1 101 ? 4.703 -14.312 0.893 1 97.62 101 PHE B O 1
ATOM 1864 N N . LEU B 1 102 ? 3.627 -12.695 1.972 1 97.88 102 LEU B N 1
ATOM 1865 C CA . LEU B 1 102 ? 3.58 -11.734 0.873 1 97.88 102 LEU B CA 1
ATOM 1866 C C . LEU B 1 102 ? 4.344 -10.469 1.228 1 97.88 102 LEU B C 1
ATOM 1868 O O . LEU B 1 102 ? 4 -9.773 2.191 1 97.88 102 LEU B O 1
ATOM 1872 N N . LEU B 1 103 ? 5.383 -10.18 0.47 1 97.94 103 LEU B N 1
ATOM 1873 C CA . LEU B 1 103 ? 6.238 -9.023 0.747 1 97.94 103 LEU B CA 1
ATOM 1874 C C . LEU B 1 103 ? 6.008 -7.922 -0.279 1 97.94 103 LEU B C 1
ATOM 1876 O O . LEU B 1 103 ? 5.871 -8.195 -1.474 1 97.94 103 LEU B O 1
ATOM 1880 N N . GLN B 1 104 ? 5.973 -6.766 0.166 1 96.25 104 GLN B N 1
ATOM 1881 C CA . GLN B 1 104 ? 6.195 -5.602 -0.689 1 96.25 104 GLN B CA 1
ATOM 1882 C C . GLN B 1 104 ? 7.617 -5.074 -0.543 1 96.25 104 GLN B C 1
ATOM 1884 O O . GLN B 1 104 ? 8.055 -4.758 0.565 1 96.25 104 GLN B O 1
ATOM 1889 N N . VAL B 1 105 ? 8.359 -4.984 -1.69 1 95.62 105 VAL B N 1
ATOM 1890 C CA . VAL B 1 105 ? 9.75 -4.547 -1.718 1 95.62 105 VAL B CA 1
ATOM 1891 C C . VAL B 1 105 ? 9.891 -3.314 -2.607 1 95.62 105 VAL B C 1
ATOM 1893 O O . VAL B 1 105 ? 9.297 -3.252 -3.688 1 95.62 105 VAL B O 1
ATOM 1896 N N . ALA B 1 106 ? 10.648 -2.361 -2.197 1 92.44 106 ALA B N 1
ATOM 1897 C CA . ALA B 1 106 ? 10.945 -1.165 -2.979 1 92.44 106 ALA B CA 1
ATOM 1898 C C . ALA B 1 106 ? 12.43 -0.835 -2.932 1 92.44 106 ALA B C 1
ATOM 1900 O O . ALA B 1 106 ? 13.047 -0.862 -1.863 1 92.44 106 ALA B O 1
ATOM 1901 N N . ALA B 1 107 ? 13.008 -0.602 -4.109 1 90.62 107 ALA B N 1
ATOM 1902 C CA . ALA B 1 107 ? 14.43 -0.295 -4.227 1 90.62 107 ALA B CA 1
ATOM 1903 C C . ALA B 1 107 ? 14.664 0.886 -5.164 1 90.62 107 ALA B C 1
ATOM 1905 O O . ALA B 1 107 ? 13.867 1.128 -6.078 1 90.62 107 ALA B O 1
ATOM 1906 N N . PRO B 1 108 ? 15.734 1.578 -5.02 1 84.62 108 PRO B N 1
ATOM 1907 C CA . PRO B 1 108 ? 16 2.771 -5.824 1 84.62 108 PRO B CA 1
ATOM 1908 C C . PRO B 1 108 ? 16.531 2.436 -7.219 1 84.62 108 PRO B C 1
ATOM 1910 O O . PRO B 1 108 ? 16.609 3.314 -8.086 1 84.62 108 PRO B O 1
ATOM 1913 N N . SER B 1 109 ? 16.953 1.193 -7.426 1 88.44 109 SER B N 1
ATOM 1914 C CA . SER B 1 109 ? 17.469 0.759 -8.719 1 88.44 109 SER B CA 1
ATOM 1915 C C . SER B 1 109 ? 17.25 -0.735 -8.93 1 88.44 109 SER B C 1
ATOM 1917 O O . SER B 1 109 ? 16.984 -1.468 -7.977 1 88.44 109 SER B O 1
ATOM 1919 N N . THR B 1 110 ? 17.344 -1.042 -10.234 1 92.56 110 THR B N 1
ATOM 1920 C CA . THR B 1 110 ? 17.188 -2.455 -10.555 1 92.56 110 THR B CA 1
ATOM 1921 C C . THR B 1 110 ? 18.297 -3.289 -9.938 1 92.56 110 THR B C 1
ATOM 1923 O O . THR B 1 110 ? 18.078 -4.43 -9.523 1 92.56 110 THR B O 1
ATOM 1926 N N . THR B 1 111 ? 19.422 -2.697 -9.852 1 95 111 THR B N 1
ATOM 1927 C CA . THR B 1 111 ? 20.562 -3.396 -9.266 1 95 111 THR B CA 1
ATOM 1928 C C . THR B 1 111 ? 20.312 -3.68 -7.785 1 95 111 THR B C 1
ATOM 1930 O O . THR B 1 111 ? 20.5 -4.809 -7.324 1 95 111 THR B O 1
ATOM 1933 N N . VAL B 1 112 ? 19.906 -2.711 -7.121 1 92.94 112 VAL B N 1
ATOM 1934 C CA . VAL B 1 112 ? 19.641 -2.879 -5.699 1 92.94 112 VAL B CA 1
ATOM 1935 C C . VAL B 1 112 ? 18.5 -3.881 -5.504 1 92.94 112 VAL B C 1
ATOM 1937 O O . VAL B 1 112 ? 18.578 -4.762 -4.645 1 92.94 112 VAL B O 1
ATOM 1940 N N . LEU B 1 113 ? 17.469 -3.764 -6.305 1 95.62 113 LEU B N 1
ATOM 1941 C CA . LEU B 1 113 ? 16.344 -4.691 -6.211 1 95.62 113 LEU B CA 1
ATOM 1942 C C . LEU B 1 113 ? 16.797 -6.125 -6.438 1 95.62 113 LEU B C 1
ATOM 1944 O O . LEU B 1 113 ? 16.422 -7.027 -5.684 1 95.62 113 LEU B O 1
ATOM 1948 N N . ASP B 1 114 ? 17.594 -6.262 -7.496 1 96.31 114 ASP B N 1
ATOM 1949 C CA . ASP B 1 114 ? 18.125 -7.59 -7.801 1 96.31 114 ASP B CA 1
ATOM 1950 C C . ASP B 1 114 ? 18.875 -8.172 -6.602 1 96.31 114 ASP B C 1
ATOM 1952 O O . ASP B 1 114 ? 18.672 -9.344 -6.254 1 96.31 114 ASP B O 1
ATOM 1956 N N . GLY B 1 115 ? 19.672 -7.41 -5.965 1 97.38 115 GLY B N 1
ATOM 1957 C CA . GLY B 1 115 ? 20.406 -7.84 -4.781 1 97.38 115 GLY B CA 1
ATOM 1958 C C . GLY B 1 115 ? 19.484 -8.227 -3.631 1 97.38 115 GLY B C 1
ATOM 1959 O O . GLY B 1 115 ? 19.719 -9.242 -2.969 1 97.38 115 GLY B O 1
ATOM 1960 N N . VAL B 1 116 ? 18.484 -7.477 -3.412 1 97.31 116 VAL B N 1
ATOM 1961 C CA . VAL B 1 116 ? 17.531 -7.73 -2.338 1 97.31 116 VAL B CA 1
ATOM 1962 C C . VAL B 1 116 ? 16.781 -9.039 -2.607 1 97.31 116 VAL B C 1
ATOM 1964 O O . VAL B 1 116 ? 16.625 -9.859 -1.705 1 97.31 116 VAL B O 1
ATOM 1967 N N . LEU B 1 117 ? 16.328 -9.211 -3.855 1 97.56 117 LEU B N 1
ATOM 1968 C CA . LEU B 1 117 ? 15.586 -10.422 -4.215 1 97.56 117 LEU B CA 1
ATOM 1969 C C . LEU B 1 117 ? 16.469 -11.656 -4.062 1 97.56 117 LEU B C 1
ATOM 1971 O O . LEU B 1 117 ? 15.992 -12.711 -3.617 1 97.56 117 LEU B O 1
ATOM 1975 N N . ASP B 1 118 ? 17.703 -11.539 -4.453 1 97.44 118 ASP B N 1
ATOM 1976 C CA . ASP B 1 118 ? 18.641 -12.633 -4.254 1 97.44 118 ASP B CA 1
ATOM 1977 C C . ASP B 1 118 ? 18.797 -12.961 -2.771 1 97.44 118 ASP B C 1
ATOM 1979 O O . ASP B 1 118 ? 18.781 -14.133 -2.383 1 97.44 118 ASP B O 1
ATOM 1983 N N . GLN B 1 119 ? 18.953 -11.961 -2.014 1 97.62 119 GLN B N 1
ATOM 1984 C CA . GLN B 1 119 ? 19.094 -12.125 -0.57 1 97.62 119 GLN B CA 1
ATOM 1985 C C . GLN B 1 119 ? 17.891 -12.859 0.018 1 97.62 119 GLN B C 1
ATOM 1987 O O . GLN B 1 119 ? 18.047 -13.773 0.833 1 97.62 119 GLN B O 1
ATOM 1992 N N . ILE B 1 120 ? 16.75 -12.484 -0.376 1 97.94 120 ILE B N 1
ATOM 1993 C CA . ILE B 1 120 ? 15.516 -13.094 0.121 1 97.94 120 ILE B CA 1
ATOM 1994 C C . ILE B 1 120 ? 15.438 -14.547 -0.333 1 97.94 120 ILE B C 1
ATOM 1996 O O . ILE B 1 120 ? 15.148 -15.438 0.466 1 97.94 120 ILE B O 1
ATOM 2000 N N . GLY B 1 121 ? 15.719 -14.766 -1.601 1 97.31 121 GLY B N 1
ATOM 2001 C CA . GLY B 1 121 ? 15.641 -16.109 -2.156 1 97.31 121 GLY B CA 1
ATOM 2002 C C . GLY B 1 121 ? 16.609 -17.078 -1.518 1 97.31 121 GLY B C 1
ATOM 2003 O O . GLY B 1 121 ? 16.344 -18.266 -1.433 1 97.31 121 GLY B O 1
ATOM 2004 N N . GLU B 1 122 ? 17.688 -16.562 -1.041 1 97.12 122 GLU B N 1
ATOM 2005 C CA . GLU B 1 122 ? 18.734 -17.406 -0.505 1 97.12 122 GLU B CA 1
ATOM 2006 C C . GLU B 1 122 ? 18.656 -17.5 1.017 1 97.12 122 GLU B C 1
ATOM 2008 O O . GLU B 1 122 ? 19.469 -18.188 1.647 1 97.12 122 GLU B O 1
ATOM 2013 N N . MET B 1 123 ? 17.75 -16.906 1.521 1 97.25 123 MET B N 1
ATOM 2014 C CA . MET B 1 123 ? 17.625 -16.812 2.973 1 97.25 123 MET B CA 1
ATOM 2015 C C . MET B 1 123 ? 17.328 -18.188 3.572 1 97.25 123 MET B C 1
ATOM 2017 O O . MET B 1 123 ? 16.484 -18.922 3.049 1 97.25 123 MET B O 1
ATOM 2021 N N . THR B 1 124 ? 18.016 -18.531 4.68 1 97.06 124 THR B N 1
ATOM 2022 C CA . THR B 1 124 ? 17.75 -19.781 5.383 1 97.06 124 THR B CA 1
ATOM 2023 C C . THR B 1 124 ? 16.281 -19.859 5.812 1 97.06 124 THR B C 1
ATOM 2025 O O . THR B 1 124 ? 15.742 -18.891 6.359 1 97.06 124 THR B O 1
ATOM 2028 N N . GLY B 1 125 ? 15.672 -21.016 5.547 1 97.56 125 GLY B N 1
ATOM 2029 C CA . GLY B 1 125 ? 14.281 -21.188 5.926 1 97.56 125 GLY B CA 1
ATOM 2030 C C . GLY B 1 125 ? 13.312 -20.906 4.793 1 97.56 125 GLY B C 1
ATOM 2031 O O . GLY B 1 125 ? 12.125 -21.219 4.895 1 97.56 125 GLY B O 1
ATOM 2032 N N . VAL B 1 126 ? 13.82 -20.297 3.732 1 97.75 126 VAL B N 1
ATOM 2033 C CA . VAL B 1 126 ? 12.992 -20.047 2.559 1 97.75 126 VAL B CA 1
ATOM 2034 C C . VAL B 1 126 ? 12.992 -21.266 1.646 1 97.75 126 VAL B C 1
ATOM 2036 O O . VAL B 1 126 ? 14.055 -21.766 1.271 1 97.75 126 VAL B O 1
ATOM 2039 N N . LYS B 1 127 ? 11.812 -21.703 1.309 1 97.69 127 LYS B N 1
ATOM 2040 C CA . LYS B 1 127 ? 11.641 -22.844 0.422 1 97.69 127 LYS B CA 1
ATOM 2041 C C . LYS B 1 127 ? 11.461 -22.406 -1.026 1 97.69 127 LYS B C 1
ATOM 2043 O O . LYS B 1 127 ? 11.906 -23.078 -1.951 1 97.69 127 LYS B O 1
ATOM 2048 N N . GLY B 1 128 ? 10.789 -21.344 -1.198 1 97.19 128 GLY B N 1
ATOM 2049 C CA . GLY B 1 128 ? 10.508 -20.828 -2.525 1 97.19 128 GLY B CA 1
ATOM 2050 C C . GLY B 1 128 ? 10.203 -19.344 -2.529 1 97.19 128 GLY B C 1
ATOM 2051 O O . GLY B 1 128 ? 9.641 -18.812 -1.567 1 97.19 128 GLY B O 1
ATOM 2052 N N . SER B 1 129 ? 10.617 -18.75 -3.617 1 96.44 129 SER B N 1
ATOM 2053 C CA . SER B 1 129 ? 10.398 -17.312 -3.779 1 96.44 129 SER B CA 1
ATOM 2054 C C . SER B 1 129 ? 10.047 -16.969 -5.223 1 96.44 129 SER B C 1
ATOM 2056 O O . SER B 1 129 ? 10.703 -17.438 -6.156 1 96.44 129 SER B O 1
ATOM 2058 N N . GLU B 1 130 ? 8.992 -16.25 -5.371 1 96.5 130 GLU B N 1
ATOM 2059 C CA . GLU B 1 130 ? 8.609 -15.68 -6.66 1 96.5 130 GLU B CA 1
ATOM 2060 C C . GLU B 1 130 ? 8.469 -14.164 -6.562 1 96.5 130 GLU B C 1
ATOM 2062 O O . GLU B 1 130 ? 7.793 -13.656 -5.672 1 96.5 130 GLU B O 1
ATOM 2067 N N . SER B 1 131 ? 9.164 -13.477 -7.473 1 95.75 131 SER B N 1
ATOM 2068 C CA . SER B 1 131 ? 9.102 -12.016 -7.469 1 95.75 131 SER B CA 1
ATOM 2069 C C . SER B 1 131 ? 8.336 -11.492 -8.672 1 95.75 131 SER B C 1
ATOM 2071 O O . SER B 1 131 ? 8.578 -11.914 -9.805 1 95.75 131 SER B O 1
ATOM 2073 N N . LEU B 1 132 ? 7.422 -10.633 -8.43 1 96.56 132 LEU B N 1
ATOM 2074 C CA . LEU B 1 132 ? 6.656 -9.93 -9.453 1 96.56 132 LEU B CA 1
ATOM 2075 C C . LEU B 1 132 ? 6.977 -8.438 -9.438 1 96.56 132 LEU B C 1
ATOM 2077 O O . LEU B 1 132 ? 6.555 -7.711 -8.539 1 96.56 132 LEU B O 1
ATOM 2081 N N . ILE B 1 133 ? 7.746 -8.023 -10.477 1 95.69 133 ILE B N 1
ATOM 2082 C CA . ILE B 1 133 ? 8.133 -6.621 -10.547 1 95.69 133 ILE B CA 1
ATOM 2083 C C . ILE B 1 133 ? 6.953 -5.789 -11.055 1 95.69 133 ILE B C 1
ATOM 2085 O O . ILE B 1 133 ? 6.281 -6.176 -12.008 1 95.69 133 ILE B O 1
ATOM 2089 N N . HIS B 1 134 ? 6.68 -4.715 -10.312 1 94.75 134 HIS B N 1
ATOM 2090 C CA . HIS B 1 134 ? 5.633 -3.807 -10.758 1 94.75 134 HIS B CA 1
ATOM 2091 C C . HIS B 1 134 ? 6.113 -2.938 -11.922 1 94.75 134 HIS B C 1
ATOM 2093 O O . HIS B 1 134 ? 6.945 -2.047 -11.727 1 94.75 134 HIS B O 1
ATOM 2099 N N . LEU B 1 135 ? 5.605 -3.205 -13.062 1 91.38 135 LEU B N 1
ATOM 2100 C CA . LEU B 1 135 ? 6.043 -2.469 -14.242 1 91.38 135 LEU B CA 1
ATOM 2101 C C . LEU B 1 135 ? 5.34 -1.116 -14.328 1 91.38 135 LEU B C 1
ATOM 2103 O O . LEU B 1 135 ? 5.965 -0.11 -14.672 1 91.38 135 LEU B O 1
ATOM 2107 N N . SER B 1 136 ? 4.094 -1.152 -14.07 1 88.94 136 SER B N 1
ATOM 2108 C CA . SER B 1 136 ? 3.305 0.076 -14.062 1 88.94 136 SER B CA 1
ATOM 2109 C C . SER B 1 136 ? 2.123 -0.03 -13.109 1 88.94 136 SER B C 1
ATOM 2111 O O . SER B 1 136 ? 1.649 -1.13 -12.812 1 88.94 136 SER B O 1
ATOM 2113 N N . THR B 1 137 ? 1.82 1.144 -12.508 1 87.44 137 THR B N 1
ATOM 2114 C CA . THR B 1 137 ? 0.577 1.261 -11.75 1 87.44 137 THR B CA 1
ATOM 2115 C C . THR B 1 137 ? -0.539 1.814 -12.633 1 87.44 137 THR B C 1
ATOM 2117 O O . THR B 1 137 ? -0.471 2.961 -13.086 1 87.44 137 THR B O 1
ATOM 2120 N N . LYS B 1 138 ? -1.559 0.973 -12.844 1 87.19 138 LYS B N 1
ATOM 2121 C CA . LYS B 1 138 ? -2.617 1.362 -13.773 1 87.19 138 LYS B CA 1
ATOM 2122 C C . LYS B 1 138 ? -3.635 2.273 -13.094 1 87.19 138 LYS B C 1
ATOM 2124 O O . LYS B 1 138 ? -4.16 3.199 -13.711 1 87.19 138 LYS B O 1
ATOM 2129 N N . PHE B 1 139 ? -3.938 2.008 -11.828 1 79.62 139 PHE B N 1
ATOM 2130 C CA . PHE B 1 139 ? -4.629 2.961 -10.969 1 79.62 139 PHE B CA 1
ATOM 2131 C C . PHE B 1 139 ? -4.395 2.637 -9.5 1 79.62 139 PHE B C 1
ATOM 2133 O O . PHE B 1 139 ? -4.008 1.517 -9.164 1 79.62 139 PHE B O 1
ATOM 2140 N N . ASP B 1 140 ? -4.504 3.639 -8.625 1 78.06 140 ASP B N 1
ATOM 2141 C CA . ASP B 1 140 ? -4.32 3.553 -7.184 1 78.06 140 ASP B CA 1
ATOM 2142 C C . ASP B 1 140 ? -5.336 4.422 -6.445 1 78.06 140 ASP B C 1
ATOM 2144 O O . ASP B 1 140 ? -5.301 5.648 -6.551 1 78.06 140 ASP B O 1
ATOM 2148 N N . ARG B 1 141 ? -6.242 3.801 -5.789 1 71.25 141 ARG B N 1
ATOM 2149 C CA . ARG B 1 141 ? -7.227 4.555 -5.02 1 71.25 141 ARG B CA 1
ATOM 2150 C C . ARG B 1 141 ? -7.152 4.195 -3.537 1 71.25 141 ARG B C 1
ATOM 2152 O O . ARG B 1 141 ? -8.109 4.43 -2.789 1 71.25 141 ARG B O 1
ATOM 2159 N N . ALA B 1 142 ? -6.027 3.424 -3.252 1 64 142 ALA B N 1
ATOM 2160 C CA . ALA B 1 142 ? -5.844 3.043 -1.854 1 64 142 ALA B CA 1
ATOM 2161 C C . ALA B 1 142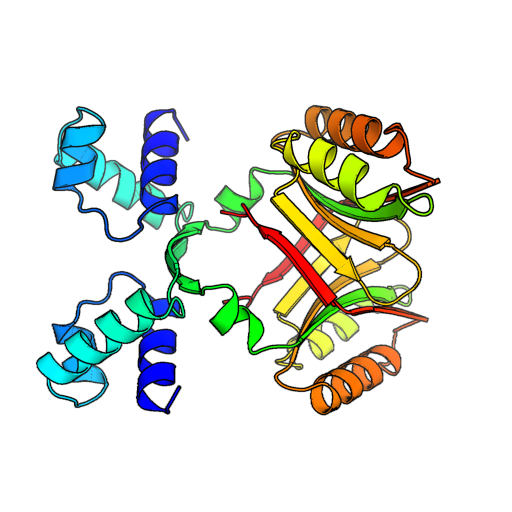 ? -5.711 4.273 -0.962 1 64 142 ALA B C 1
ATOM 2163 O O . ALA B 1 142 ? -5.066 5.254 -1.338 1 64 142 ALA B O 1
ATOM 2164 N N . VAL B 1 143 ? -6.656 4.512 -0.057 1 55.28 143 VAL B N 1
ATOM 2165 C CA . VAL B 1 143 ? -6.625 5.613 0.899 1 55.28 143 VAL B CA 1
ATOM 2166 C C . VAL B 1 143 ? -5.73 5.246 2.082 1 55.28 143 VAL B C 1
ATOM 2168 O O . VAL B 1 143 ? -5.785 4.121 2.582 1 55.28 143 VAL B O 1
#

InterPro domains:
  IPR000485 AsnC-type HTH domain [PF13404] (1-42)
  IPR000485 AsnC-type HTH domain [PR00033] (1-17)
  IPR000485 AsnC-type HTH domain [PR00033] (17-28)
  IPR000485 AsnC-type HTH domain [PR00033] (28-47)
  IPR000485 AsnC-type HTH domain [PS50956] (1-63)
  IPR011008 Dimeric alpha-beta barrel [SSF54909] (63-141)
  IPR019887 Transcription regulator AsnC/Lrp, ligand binding domain [PF01037] (65-140)
  IPR019888 Transcription regulator AsnC-like [SM00344] (1-107)
  IPR036388 Winged helix-like DNA-binding domain superfamily [G3DSA:1.10.10.10] (1-52)
  IPR036390 Winged helix DNA-binding domain superfamily [SSF46785] (1-55)

Solvent-accessible surface area (backbone atoms only — not comparable to full-atom values): 14920 Å² total; per-residue (Å²): 132,53,71,64,57,50,49,52,48,51,50,23,47,68,32,40,69,64,45,60,66,56,51,13,62,75,68,70,46,54,50,67,55,45,50,52,49,51,50,45,34,42,73,72,32,37,34,63,44,32,18,50,35,63,10,68,68,51,53,58,55,39,50,38,30,43,34,44,28,29,59,40,89,91,26,58,68,62,43,49,54,56,48,69,70,36,81,42,52,27,32,36,24,34,39,46,70,91,37,49,35,41,33,38,34,47,23,78,36,72,67,55,38,51,52,52,52,50,51,57,56,66,33,79,47,48,72,43,68,46,72,32,37,50,72,42,75,78,47,74,67,71,118,131,54,70,64,54,50,48,52,49,52,50,24,50,68,32,40,70,65,45,59,64,56,52,13,63,75,70,69,46,54,50,68,56,45,50,52,49,50,49,47,35,42,73,72,31,38,35,65,43,32,20,45,36,62,10,66,65,52,53,57,55,37,49,38,31,42,34,44,27,29,58,41,88,90,27,60,67,62,43,49,55,55,46,67,71,36,80,42,52,26,31,37,24,34,39,44,71,93,37,48,35,42,33,37,35,46,22,78,38,71,65,55,37,52,52,51,53,50,52,56,56,66,33,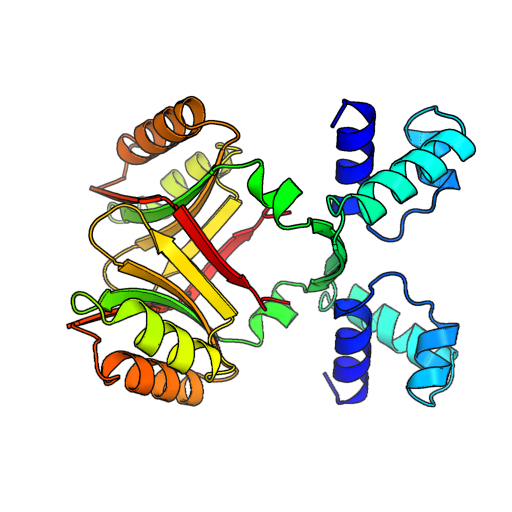80,48,47,72,42,67,46,70,31,37,50,73,41,77,79,48,77,66,71,124

Secondary structure (DSSP, 8-state):
--HHHHHHHHHHHH-TT--HHHHHHHHT--HHHHHHHHHHHHHTTSEEEEEEEE-HHHHTTSEEEEEEEEE-TT-HHHHHHHHHT-TTEEEEEEESSS-SEEEEEEESSHHHHHHHHHHHHTSTTEEEEEEEEEEEEEEE---/--HHHHHHHHHHHH-TT--HHHHHHHHT--HHHHHHHHHHHHHTTSEEEEEEEE-HHHHTTSEEEEEEEEE-TT-HHHHHHHHHT-TTEEEEEEESSS-SEEEEEEESSHHHHHHHHHHHHTSTTEEEEEEEEEEEEEEE---

Sequence (286 aa):
MDDLDRSILGFLGSDARVSVATLARRLKVARSTIQARLERLETTGVIAGYTVKLGEAARQARIRATVLLTIEPRAQANVLSRLKAIPEVERVHTTSGRVDFLLQVAAPSTTVLDGVLDQIGEMTGVKGSESLIHLSTKFDRAVMDDLDRSILGFLGSDARVSVATLARRLKVARSTIQARLERLETTGVIAGYTVKLGEAARQARIRATVLLTIEPRAQANVLSRLKAIPEVERVHTTSGRVDFLLQVAAPSTTVLDGVLDQIGEMTGVKGSESLIHLSTKFDRAV

Organism: NCBI:txid2984134

Radius of gyration: 20.4 Å; Cα contacts (8 Å, |Δi|>4): 506; chains: 2; bounding box: 42×56×47 Å

Foldseek 3Di:
DDPLLVLLVVVCLVPVPDDLVNSCVVVVHDSVVSVVSVVCCCVVCVDVDHDDDDDPVVVVQKWKKKKFWAFAPPCVVVLVVVLVVDPQFDDWDQDPDDGGIITIGIGRDPVVVVVVQVCSQPDPGTDDMDMGIDPDDPDDPDD/DDPLLVLLVVVCVVPVPDDLVNSCVVVVHDSVVSVVSVVCCCVVCVDVDHDDDDDPVVVVQKWKKKKFWAFAPPCVVVLVVVLVVDPQFDDWDQDPDDGGIITIGIGNDPVVVVVVQVCSQPDPGTDDMDMGIDPDDPDDPDD